Protein AF-Z4WRR5-F1 (afdb_monomer_lite)

Foldseek 3Di:
DDDDDDDDDDDDDPPPPPPPPPPPPPDQWDWDDPDFFKIKIKGAAAAQWKKFFADAPAFWKWKFWPDDDPLRFTATARGAAPDGPGIFTDGDPHGHITMMMIGGHGPNGCRVVPIDGDNDDDLPDDDPPRDPQDDDASDFDWDDWPDWDDDDQKIKIKTWTFRRHNDDGDPRNRTAIWIWMDHPRDIDHIDRDDD

Sequence (195 aa):
MRYLFHLVLGTLGLLALLFSSCNRSSRPMEFLHPNDSTTLVHIYKAQRYLLLPIQEEQPEVLVRLVGDRAEDTFLDIRLAVDSIDYYVPFLLPEGEECKIEIVGLGKEAITWQSLQLSDSFDTSKKDYYHPSYHHTPPYGWMNDPNGMFYKDGTYHLYYQYNPFGSKWGICIGGMRRVVTSFTGRRMSQPLLEIH

Organism: NCBI:txid887901

Secondary structure (DSSP, 8-state):
---------------------------SEEEE-SSSSEEEEEESS--SEEEEEE-TTSPPEEEEEESSSTT---EEE-B-SS---EEEEEE--TTS-EEEEEES--TT-THHHH-EEES--------TTS-SSS---SSSEEEEEEEEEEETTEEEEEEEEETT-SS---TTTS-EEEEEEEETTEEPPPB----

Radius of gyration: 27.15 Å; chains: 1; bounding box: 92×51×85 Å

Structure (mmCIF, N/CA/C/O backbone):
data_AF-Z4WRR5-F1
#
_entry.id   AF-Z4WRR5-F1
#
loop_
_atom_site.group_PDB
_atom_site.id
_atom_site.type_symbol
_atom_site.label_atom_id
_atom_site.label_alt_id
_atom_site.label_comp_id
_atom_site.label_asym_id
_atom_site.label_entity_id
_atom_site.label_seq_id
_atom_site.pdbx_PDB_ins_code
_atom_site.Cartn_x
_atom_site.Cartn_y
_atom_site.Cartn_z
_atom_site.occupancy
_atom_site.B_iso_or_equiv
_atom_site.auth_seq_id
_atom_site.auth_comp_id
_atom_site.auth_asym_id
_atom_site.auth_atom_id
_atom_site.pdbx_PDB_model_num
ATOM 1 N N . MET A 1 1 ? -70.355 -32.772 56.267 1.00 40.31 1 MET A N 1
ATOM 2 C CA . MET A 1 1 ? -70.034 -34.162 55.867 1.00 40.31 1 MET A CA 1
ATOM 3 C C . MET A 1 1 ? -69.305 -34.126 54.527 1.00 40.31 1 MET A C 1
ATOM 5 O O . MET A 1 1 ? -69.871 -33.563 53.603 1.00 40.31 1 MET A O 1
ATOM 9 N N . ARG A 1 2 ? -68.114 -34.756 54.466 1.00 44.28 2 ARG A N 1
ATOM 10 C CA . ARG A 1 2 ? -67.222 -35.044 53.306 1.00 44.28 2 ARG A CA 1
ATOM 11 C C . ARG A 1 2 ? -66.150 -33.996 52.903 1.00 44.28 2 ARG A C 1
ATOM 13 O O . ARG A 1 2 ? -66.400 -33.127 52.084 1.00 44.28 2 ARG A O 1
ATOM 20 N N . TYR A 1 3 ? -64.961 -34.117 53.527 1.00 41.53 3 TYR A N 1
ATOM 21 C CA . TYR A 1 3 ? -63.643 -34.509 52.947 1.00 41.53 3 TYR A CA 1
ATOM 22 C C . TYR A 1 3 ? -63.547 -34.573 51.402 1.00 41.53 3 TYR A C 1
ATOM 24 O O . TYR A 1 3 ? -64.497 -35.040 50.788 1.00 41.53 3 TYR A O 1
ATOM 32 N N . LEU A 1 4 ? -62.452 -34.317 50.669 1.00 47.22 4 LEU A N 1
ATOM 33 C CA . LEU A 1 4 ? -61.006 -34.045 50.851 1.00 47.22 4 LEU A CA 1
ATOM 34 C C . LEU A 1 4 ? -60.435 -34.042 49.399 1.00 47.22 4 LEU A C 1
ATOM 36 O O . LEU A 1 4 ? -60.985 -34.781 48.592 1.00 47.22 4 LEU A O 1
ATOM 40 N N . PHE A 1 5 ? -59.390 -33.273 49.053 1.00 47.00 5 PHE A N 1
ATOM 41 C CA . PHE A 1 5 ? -58.208 -33.698 48.252 1.00 47.00 5 PHE A CA 1
ATOM 42 C C . PHE A 1 5 ? -57.368 -32.494 47.779 1.00 47.00 5 PHE A C 1
ATOM 44 O O . PHE A 1 5 ? -57.819 -31.644 47.017 1.00 47.00 5 PHE A O 1
ATOM 51 N N . HIS A 1 6 ? -56.119 -32.455 48.248 1.00 47.19 6 HIS A N 1
ATOM 52 C CA . HIS A 1 6 ? -55.032 -31.604 47.765 1.00 47.19 6 HIS A CA 1
ATOM 53 C C . HIS A 1 6 ? -54.588 -32.005 46.348 1.00 47.19 6 HIS A C 1
ATOM 55 O O . HIS A 1 6 ? -54.477 -33.198 46.073 1.00 47.19 6 HIS A O 1
ATOM 61 N N . LEU A 1 7 ? -54.158 -31.034 45.531 1.00 45.53 7 LEU A N 1
ATOM 62 C CA . LEU A 1 7 ? -53.014 -31.242 44.637 1.00 45.53 7 LEU A CA 1
ATOM 63 C C . LEU A 1 7 ? -52.212 -29.943 44.448 1.00 45.53 7 LEU A C 1
ATOM 65 O O . LEU A 1 7 ? -52.696 -28.948 43.917 1.00 45.53 7 LEU A O 1
ATOM 69 N N . VAL A 1 8 ? -50.974 -29.995 44.930 1.00 46.72 8 VAL A N 1
ATOM 70 C CA . VAL A 1 8 ? -49.851 -29.104 44.623 1.00 46.72 8 VAL A CA 1
ATOM 71 C C . VAL A 1 8 ? -49.232 -29.582 43.308 1.00 46.72 8 VAL A C 1
ATOM 73 O O . VAL A 1 8 ? -49.023 -30.783 43.196 1.00 46.72 8 VAL A O 1
ATOM 76 N N . LEU A 1 9 ? -48.932 -28.682 42.363 1.00 41.31 9 LEU A N 1
ATOM 77 C CA . LEU A 1 9 ? -47.883 -28.740 41.313 1.00 41.31 9 LEU A CA 1
ATOM 78 C C . LEU A 1 9 ? -48.257 -27.687 40.251 1.00 41.31 9 LEU A C 1
ATOM 80 O O . LEU A 1 9 ? -49.398 -27.643 39.823 1.00 41.31 9 LEU A O 1
ATOM 84 N N . GLY A 1 10 ? -47.414 -26.816 39.722 1.00 41.75 10 GLY A N 1
ATOM 85 C CA . GLY A 1 10 ? -45.996 -26.561 39.864 1.00 41.75 10 GLY A CA 1
ATOM 86 C C . GLY A 1 10 ? -45.711 -25.341 38.982 1.00 41.75 10 GLY A C 1
ATOM 87 O O . GLY A 1 10 ? -46.335 -25.141 37.941 1.00 41.75 10 GLY A O 1
ATOM 88 N N . THR A 1 11 ? -44.814 -24.486 39.444 1.00 51.94 11 THR A N 1
ATOM 89 C CA . THR A 1 11 ? -44.299 -23.318 38.732 1.00 51.94 11 THR A CA 1
ATOM 90 C C . THR A 1 11 ? -43.732 -23.707 37.364 1.00 51.94 11 THR A C 1
ATOM 92 O O . THR A 1 11 ? -42.740 -24.429 37.302 1.00 51.94 11 THR A O 1
ATOM 95 N N . LEU A 1 12 ? -44.295 -23.181 36.277 1.00 45.50 12 LEU A N 1
ATOM 96 C CA . LEU A 1 12 ? -43.606 -23.092 34.988 1.00 45.50 12 LEU A CA 1
ATOM 97 C C . LEU A 1 12 ? -43.311 -21.618 34.728 1.00 45.50 12 LEU A C 1
ATOM 99 O O . LEU A 1 12 ? -44.081 -20.892 34.105 1.00 45.50 12 LEU A O 1
ATOM 103 N N . GLY A 1 13 ? -42.186 -21.177 35.294 1.00 45.00 13 GLY A N 1
ATOM 104 C CA . GLY A 1 13 ? -41.541 -19.939 34.895 1.00 45.00 13 GLY A CA 1
ATOM 105 C C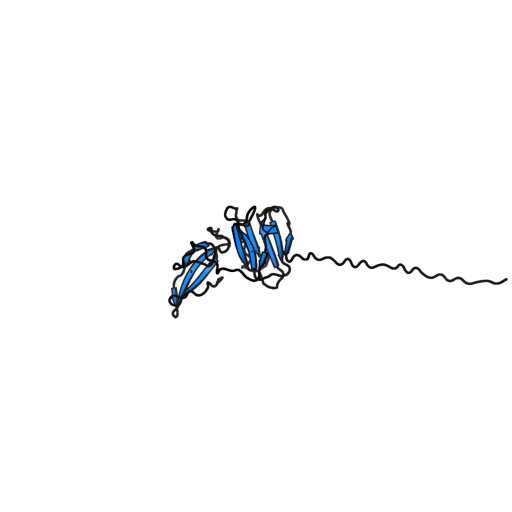 . GLY A 1 13 ? -41.166 -20.056 33.425 1.00 45.00 13 GLY A C 1
ATOM 106 O O . GLY A 1 13 ? -40.344 -20.890 33.050 1.00 45.00 13 GLY A O 1
ATOM 107 N N . LEU A 1 14 ? -41.800 -19.235 32.593 1.00 50.06 14 LEU A N 1
ATOM 108 C CA . LEU A 1 14 ? -41.406 -19.051 31.208 1.00 50.06 14 LEU A CA 1
ATOM 109 C C . LEU A 1 14 ? -40.084 -18.267 31.226 1.00 50.06 14 LEU A C 1
ATOM 111 O O . LEU A 1 14 ? -40.069 -17.038 31.221 1.00 50.06 14 LEU A O 1
ATOM 115 N N . LEU A 1 15 ? -38.966 -18.984 31.349 1.00 51.62 15 LEU A N 1
ATOM 116 C CA . LEU A 1 15 ? -37.634 -18.419 31.183 1.00 51.62 15 LEU A CA 1
ATOM 117 C C . LEU A 1 15 ? -37.487 -18.083 29.695 1.00 51.62 15 LEU A C 1
ATOM 119 O O . LEU A 1 15 ? -37.126 -18.932 28.882 1.00 51.62 15 LEU A O 1
ATOM 123 N N . ALA A 1 16 ? -37.849 -16.855 29.326 1.00 53.41 16 ALA A N 1
ATOM 124 C CA . ALA A 1 16 ? -37.534 -16.304 28.021 1.00 53.41 16 ALA A CA 1
ATOM 125 C C . ALA A 1 16 ? -36.006 -16.256 27.910 1.00 53.41 16 ALA A C 1
ATOM 127 O O . ALA A 1 16 ? -35.353 -15.371 28.464 1.00 53.41 16 ALA A O 1
ATOM 128 N N . LEU A 1 17 ? -35.436 -17.261 27.243 1.00 54.38 17 LEU A N 1
ATOM 129 C CA . LEU A 1 17 ? -34.056 -17.249 26.792 1.00 54.38 17 LEU A CA 1
ATOM 130 C C . LEU A 1 17 ? -33.912 -16.049 25.858 1.00 54.38 17 LEU A C 1
ATOM 132 O O . LEU A 1 17 ? -34.276 -16.100 24.683 1.00 54.38 17 LEU A O 1
ATOM 136 N N . LEU A 1 18 ? -33.411 -14.949 26.414 1.00 51.69 18 LEU A N 1
ATOM 137 C CA . LEU A 1 18 ? -32.804 -13.876 25.654 1.00 51.69 18 LEU A CA 1
ATOM 138 C C . LEU A 1 18 ? -31.611 -14.500 24.934 1.00 51.69 18 LEU A C 1
ATOM 140 O O . LEU A 1 18 ? -30.506 -14.572 25.468 1.00 51.69 18 LEU A O 1
ATOM 144 N N . PHE A 1 19 ? -31.840 -14.988 23.718 1.00 51.81 19 PHE A N 1
ATOM 145 C CA . PHE A 1 19 ? -30.768 -15.091 22.749 1.00 51.81 19 PHE A CA 1
ATOM 146 C C . PHE A 1 19 ? -30.316 -13.654 22.492 1.00 51.81 19 PHE A C 1
ATOM 148 O O . PHE A 1 19 ? -30.866 -12.958 21.640 1.00 51.81 19 PHE A O 1
ATOM 155 N N . SER A 1 20 ? -29.343 -13.188 23.281 1.00 50.88 20 SER A N 1
ATOM 156 C CA . SER A 1 20 ? -28.478 -12.086 22.885 1.00 50.88 20 SER A CA 1
ATOM 157 C C . SER A 1 20 ? -27.806 -12.534 21.601 1.00 50.88 20 SER A C 1
ATOM 159 O O . SER A 1 20 ? -26.776 -13.205 21.612 1.00 50.88 20 SER A O 1
ATOM 161 N N . SER A 1 21 ? -28.450 -12.219 20.482 1.00 39.38 21 SER A N 1
ATOM 162 C CA . SER A 1 21 ? -27.801 -12.215 19.190 1.00 39.38 21 SER A CA 1
ATOM 163 C C . SER A 1 21 ? -26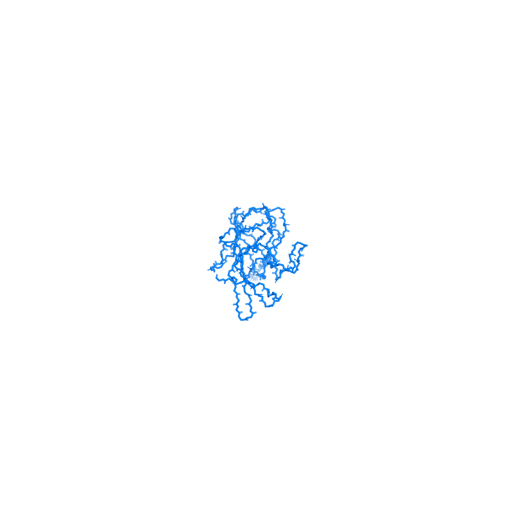.678 -11.199 19.335 1.00 39.38 21 SER A C 1
ATOM 165 O O . SER A 1 21 ? -26.931 -9.994 19.396 1.00 39.38 21 SER A O 1
ATOM 167 N N . CYS A 1 22 ? -25.449 -11.680 19.530 1.00 39.06 22 CYS A N 1
ATOM 168 C CA . CYS A 1 22 ? -24.278 -10.831 19.434 1.00 39.06 22 CYS A CA 1
ATOM 169 C C . CYS A 1 22 ? -24.342 -10.213 18.044 1.00 39.06 22 CYS A C 1
ATOM 171 O O . CYS A 1 22 ? -24.112 -10.891 17.044 1.00 39.06 22 CYS A O 1
ATOM 173 N N . ASN A 1 23 ? -24.711 -8.937 17.992 1.00 47.03 23 ASN A N 1
ATOM 174 C CA . ASN A 1 23 ? -24.608 -8.125 16.802 1.00 47.03 23 ASN A CA 1
ATOM 175 C C . ASN A 1 23 ? -23.106 -7.981 16.538 1.00 47.03 23 ASN A C 1
ATOM 177 O O . ASN A 1 23 ? -22.459 -7.064 17.042 1.00 47.03 23 ASN A O 1
ATOM 181 N N . ARG A 1 24 ? -22.519 -8.993 15.888 1.00 48.88 24 ARG A N 1
ATOM 182 C CA . ARG A 1 24 ? -21.117 -8.991 15.491 1.00 48.88 24 ARG A CA 1
ATOM 183 C C . ARG A 1 24 ? -20.987 -7.794 14.565 1.00 48.88 24 ARG A C 1
ATOM 185 O O . ARG A 1 24 ? -21.663 -7.749 13.541 1.00 48.88 24 ARG A O 1
ATOM 192 N N . SER A 1 25 ? -20.220 -6.803 15.008 1.00 48.41 25 SER A N 1
ATOM 193 C CA . SER A 1 25 ? -19.920 -5.577 14.275 1.00 48.41 25 SER A CA 1
ATOM 194 C C . SER A 1 25 ? -19.780 -5.896 12.787 1.00 48.41 25 SER A C 1
ATOM 196 O O . SER A 1 25 ? -18.923 -6.677 12.387 1.00 48.41 25 SER A O 1
ATOM 198 N N . SER A 1 26 ? -20.668 -5.345 11.961 1.00 60.44 26 SER A N 1
ATOM 199 C CA . SER A 1 26 ? -20.747 -5.606 10.518 1.00 60.44 26 SER A CA 1
ATOM 200 C C . SER A 1 26 ? -19.599 -4.966 9.726 1.00 60.44 26 SER A C 1
ATOM 202 O O . SER A 1 26 ? -19.701 -4.801 8.510 1.00 60.44 26 SER A O 1
ATOM 204 N N . ARG A 1 27 ? -18.536 -4.522 10.406 1.00 71.94 27 ARG A N 1
ATOM 205 C CA . ARG A 1 27 ? -17.387 -3.868 9.786 1.00 71.94 27 ARG A CA 1
ATOM 206 C C . ARG A 1 27 ? -16.388 -4.936 9.333 1.00 71.94 27 ARG A C 1
ATOM 208 O O . ARG A 1 27 ? -16.065 -5.827 10.113 1.00 71.94 27 ARG A O 1
ATOM 215 N N . PRO A 1 28 ? -15.875 -4.853 8.094 1.00 86.31 28 PRO A N 1
ATOM 216 C CA . PRO A 1 28 ? -14.938 -5.845 7.565 1.00 86.31 28 PRO A CA 1
ATOM 217 C C . PRO A 1 28 ? -13.570 -5.809 8.268 1.00 86.31 28 PRO A C 1
ATOM 219 O O . PRO A 1 28 ? -12.789 -6.752 8.145 1.00 86.31 28 PRO A O 1
ATOM 222 N N . MET A 1 29 ? -13.299 -4.734 9.012 1.00 93.00 29 MET A N 1
ATOM 223 C CA . MET A 1 29 ? -12.105 -4.555 9.822 1.00 93.00 29 MET A CA 1
ATOM 224 C C . MET A 1 29 ? -12.427 -3.877 11.158 1.00 93.00 29 MET A C 1
ATOM 226 O O . MET A 1 29 ? -13.399 -3.121 11.266 1.00 93.00 29 MET A O 1
ATOM 230 N N . GLU A 1 30 ? -11.578 -4.118 12.151 1.00 93.94 30 GLU A N 1
ATOM 231 C CA . GLU A 1 30 ? -11.622 -3.501 13.475 1.00 93.94 30 GLU A CA 1
ATOM 232 C C . GLU A 1 30 ? -10.250 -2.969 13.886 1.00 93.94 30 GLU A C 1
ATOM 234 O O . GLU A 1 30 ? -9.217 -3.526 13.522 1.00 93.94 30 GLU A O 1
ATOM 239 N N . PHE A 1 31 ? -10.249 -1.896 14.674 1.00 93.56 31 PHE A N 1
ATOM 240 C CA . PHE A 1 31 ? -9.041 -1.257 15.181 1.00 93.56 31 PHE A CA 1
ATOM 241 C C . PHE A 1 31 ? -8.932 -1.506 16.680 1.00 93.56 31 PHE A C 1
ATOM 243 O O . PHE A 1 31 ? -9.838 -1.173 17.446 1.00 93.56 31 PHE A O 1
ATOM 250 N N . LEU A 1 32 ? -7.820 -2.095 17.098 1.00 92.25 32 LEU A N 1
ATOM 251 C CA . LEU A 1 32 ? -7.468 -2.269 18.498 1.00 92.25 32 LEU A CA 1
ATOM 252 C C . LEU A 1 32 ? -6.280 -1.357 18.785 1.00 92.25 32 LEU A C 1
ATOM 254 O O . LEU A 1 32 ? -5.287 -1.408 18.067 1.00 92.25 32 LEU A O 1
ATOM 258 N N . HIS A 1 33 ? -6.352 -0.562 19.848 1.00 90.12 33 HIS A N 1
ATOM 259 C CA . HIS A 1 33 ? -5.269 0.336 20.261 1.00 90.12 33 HIS A CA 1
ATOM 260 C C . HIS A 1 33 ? -4.685 -0.134 21.601 1.00 90.12 33 HIS A C 1
ATOM 262 O O . HIS A 1 33 ? -5.100 0.372 22.647 1.00 90.12 33 HIS A O 1
ATOM 268 N N . PRO A 1 34 ? -3.765 -1.124 21.618 1.00 87.75 34 PRO A N 1
ATOM 269 C CA . PRO A 1 34 ? -3.162 -1.611 22.859 1.00 87.75 34 PRO A CA 1
ATOM 270 C C . PRO A 1 34 ? -2.478 -0.517 23.685 1.00 87.75 34 PRO A C 1
ATOM 272 O O . PRO A 1 34 ? -2.409 -0.619 24.907 1.00 87.75 34 PRO A O 1
ATOM 275 N N . ASN A 1 35 ? -1.950 0.512 23.020 1.00 88.81 35 ASN A N 1
ATOM 276 C CA . ASN A 1 35 ? -1.307 1.664 23.641 1.00 88.81 35 ASN A CA 1
ATOM 277 C C . ASN A 1 35 ? -1.471 2.911 22.747 1.00 88.81 35 ASN A C 1
ATOM 279 O O . ASN A 1 35 ? -2.237 2.900 21.783 1.00 88.81 35 ASN A O 1
ATOM 283 N N . ASP A 1 36 ? -0.791 4.007 23.089 1.00 83.69 36 ASP A N 1
ATOM 284 C CA . ASP A 1 36 ? -0.944 5.290 22.391 1.00 83.69 36 ASP A CA 1
ATOM 285 C C . ASP A 1 36 ? -0.205 5.387 21.055 1.00 83.69 36 ASP A C 1
ATOM 287 O O . ASP A 1 36 ? -0.544 6.242 20.241 1.00 83.69 36 ASP A O 1
ATOM 291 N N . SER A 1 37 ? 0.772 4.513 20.812 1.00 84.62 37 SER A N 1
ATOM 292 C CA . SER A 1 37 ? 1.585 4.519 19.596 1.00 84.62 37 SER A CA 1
ATOM 293 C C . SER A 1 37 ? 1.319 3.329 18.679 1.00 84.62 37 SER A C 1
ATOM 295 O O . SER A 1 37 ? 1.755 3.354 17.537 1.00 84.62 37 SER A O 1
ATOM 297 N N . THR A 1 38 ? 0.633 2.286 19.147 1.00 93.44 38 THR A N 1
ATOM 298 C CA . THR A 1 38 ? 0.443 1.022 18.427 1.00 93.44 38 THR A CA 1
ATOM 299 C C . THR A 1 38 ? -1.031 0.759 18.186 1.00 93.44 38 THR A C 1
ATOM 301 O O . THR A 1 38 ? -1.842 0.789 19.115 1.00 93.44 38 THR A O 1
ATOM 304 N N . THR A 1 39 ? -1.357 0.430 16.942 1.00 95.56 39 THR A N 1
ATOM 305 C CA . THR A 1 39 ? -2.694 0.025 16.519 1.00 95.56 39 THR A CA 1
ATOM 306 C C . THR A 1 39 ? -2.612 -1.294 15.767 1.00 95.56 39 THR A C 1
ATOM 308 O O . THR A 1 39 ? -1.822 -1.443 14.837 1.00 95.56 39 THR A O 1
ATOM 311 N N . LEU A 1 40 ? -3.451 -2.249 16.157 1.00 95.69 40 LEU A N 1
ATOM 312 C CA . LEU A 1 40 ? -3.674 -3.484 15.422 1.00 95.69 40 LEU A CA 1
ATOM 313 C C . LEU A 1 40 ? -4.944 -3.334 14.589 1.00 95.69 40 LEU A C 1
ATOM 315 O O . LEU A 1 40 ? -6.030 -3.128 15.133 1.00 95.69 40 LEU A O 1
ATOM 319 N N . VAL A 1 41 ? -4.805 -3.461 13.276 1.00 95.88 41 VAL A N 1
ATOM 320 C CA . VAL A 1 41 ? -5.928 -3.553 12.345 1.00 95.88 41 VAL A CA 1
ATOM 321 C C . VAL A 1 41 ? -6.245 -5.026 12.157 1.00 95.88 41 VAL A C 1
ATOM 323 O O . VAL A 1 41 ? -5.445 -5.776 11.601 1.00 95.88 41 VAL A O 1
ATOM 326 N N . HIS A 1 42 ? -7.401 -5.452 12.643 1.00 95.75 42 HIS A N 1
ATOM 327 C CA . HIS A 1 42 ? -7.895 -6.802 12.448 1.00 95.75 42 HIS A CA 1
ATOM 328 C C . HIS A 1 42 ? -8.811 -6.847 11.230 1.00 95.75 42 HIS A C 1
ATOM 330 O O . HIS A 1 42 ? -9.778 -6.094 11.172 1.00 95.75 42 HIS A O 1
ATOM 336 N N . ILE A 1 43 ? -8.520 -7.717 10.267 1.00 95.00 43 ILE A N 1
ATOM 337 C CA . ILE A 1 43 ? -9.294 -7.875 9.036 1.00 95.00 43 ILE A CA 1
ATOM 338 C C . ILE A 1 43 ? -9.868 -9.289 9.028 1.00 95.00 43 ILE A C 1
ATOM 340 O O . ILE A 1 43 ? -9.131 -10.262 8.908 1.00 95.00 43 ILE A O 1
ATOM 344 N N . TYR A 1 44 ? -11.191 -9.395 9.147 1.00 92.06 44 TYR A N 1
ATOM 345 C CA . TYR A 1 44 ? -11.884 -10.682 9.295 1.00 92.06 44 TYR A CA 1
ATOM 346 C C . TYR A 1 44 ? -11.958 -11.490 8.000 1.00 92.06 44 TYR A C 1
ATOM 348 O O . TYR A 1 44 ? -12.065 -12.713 8.024 1.00 92.06 44 TYR A O 1
ATOM 356 N N . LYS A 1 45 ? -11.968 -10.791 6.865 1.00 90.94 45 LYS A N 1
ATOM 357 C CA . LYS A 1 45 ? -11.972 -11.387 5.534 1.00 90.94 45 LYS A CA 1
ATOM 358 C C . LYS A 1 45 ? -11.192 -10.478 4.600 1.00 90.94 45 LYS A C 1
ATOM 360 O O . LYS A 1 45 ? -11.732 -9.481 4.114 1.00 90.94 45 LYS A O 1
ATOM 365 N N . ALA A 1 46 ? -9.921 -10.799 4.398 1.00 88.56 46 ALA A N 1
ATOM 366 C CA . ALA A 1 46 ? -9.053 -10.019 3.539 1.00 88.56 46 ALA A CA 1
ATOM 367 C C . ALA A 1 46 ? -9.529 -10.072 2.081 1.00 88.56 46 ALA A C 1
ATOM 369 O O . ALA A 1 46 ? -9.786 -11.142 1.526 1.00 88.56 46 ALA A O 1
ATOM 370 N N . GLN A 1 47 ? -9.635 -8.892 1.474 1.00 94.00 47 GLN A N 1
ATOM 371 C CA . GLN A 1 47 ? -9.585 -8.738 0.021 1.00 94.00 47 GLN A CA 1
ATOM 372 C C . GLN A 1 47 ? -8.126 -8.763 -0.433 1.00 94.00 47 GLN A C 1
ATOM 374 O O . GLN A 1 47 ? -7.222 -8.909 0.390 1.00 94.00 47 GLN A O 1
ATOM 379 N N . ARG A 1 48 ? -7.874 -8.594 -1.729 1.00 93.75 48 ARG A N 1
ATOM 380 C CA . ARG A 1 48 ? -6.501 -8.607 -2.249 1.00 93.75 48 ARG A CA 1
ATOM 381 C C . ARG A 1 48 ? -5.610 -7.502 -1.667 1.00 93.75 48 ARG A C 1
ATOM 383 O O . ARG A 1 48 ? -4.425 -7.731 -1.424 1.00 93.75 48 ARG A O 1
ATOM 390 N N . TYR A 1 49 ? -6.163 -6.311 -1.447 1.00 95.06 49 TYR A N 1
ATOM 391 C CA . TYR A 1 49 ? -5.420 -5.137 -0.999 1.00 95.06 49 TYR A CA 1
ATOM 392 C C . TYR A 1 49 ? -6.088 -4.431 0.179 1.00 95.06 49 TYR A C 1
ATOM 394 O O . TYR A 1 49 ? -7.310 -4.281 0.226 1.00 95.06 49 TYR A O 1
ATOM 402 N N . LEU A 1 50 ? -5.258 -3.899 1.075 1.00 96.25 50 LEU A N 1
ATOM 403 C CA . LEU A 1 50 ? -5.594 -2.759 1.916 1.00 96.25 50 LEU A CA 1
ATOM 404 C C . LEU A 1 50 ? -5.040 -1.498 1.249 1.00 96.25 50 LEU A C 1
ATOM 406 O O . LEU A 1 50 ? -3.832 -1.363 1.073 1.00 96.25 50 LEU A O 1
ATOM 410 N N . LEU A 1 51 ? -5.910 -0.574 0.865 1.00 96.88 51 LEU A N 1
ATOM 411 C CA . LEU A 1 51 ? -5.505 0.720 0.338 1.00 96.88 51 LEU A CA 1
ATOM 412 C C . LEU A 1 51 ? -5.135 1.637 1.502 1.00 96.88 51 LEU A C 1
ATOM 414 O O . LEU A 1 51 ? -5.982 2.000 2.324 1.00 96.88 51 LEU A O 1
ATOM 418 N N . LEU A 1 52 ? -3.856 1.995 1.557 1.00 97.19 52 LEU A N 1
ATOM 419 C CA . LEU A 1 52 ? -3.283 2.867 2.570 1.00 97.19 52 LEU A CA 1
ATOM 420 C C . LEU A 1 52 ? -3.367 4.324 2.098 1.00 97.19 52 LEU A C 1
ATOM 422 O O . LEU A 1 52 ? -2.853 4.620 1.016 1.00 97.19 52 LEU A O 1
ATOM 426 N N . PRO A 1 53 ? -3.998 5.230 2.866 1.00 97.75 53 PRO A N 1
ATOM 427 C CA . PRO A 1 53 ? -3.985 6.654 2.561 1.00 97.75 53 PRO A CA 1
ATOM 428 C C . PRO A 1 53 ? -2.618 7.247 2.919 1.00 97.75 53 PRO A C 1
ATOM 430 O O . PRO A 1 53 ? -2.134 7.071 4.039 1.00 97.75 53 PRO A O 1
ATOM 433 N N . ILE A 1 54 ? -2.007 7.950 1.970 1.00 96.69 54 ILE A N 1
ATOM 434 C CA . ILE A 1 54 ? -0.668 8.529 2.095 1.00 96.69 54 ILE A CA 1
ATOM 435 C C . ILE A 1 54 ? -0.751 10.046 2.232 1.00 96.69 54 ILE A C 1
ATOM 437 O O . ILE A 1 54 ? -1.574 10.688 1.576 1.00 96.69 54 ILE A O 1
ATOM 441 N N . GLN A 1 55 ? 0.131 10.602 3.064 1.00 96.81 55 GLN A N 1
ATOM 442 C CA . GLN A 1 55 ? 0.388 12.036 3.163 1.00 96.81 55 GLN A CA 1
ATOM 443 C C . GLN A 1 55 ? 1.901 12.286 3.206 1.00 96.81 55 GLN A C 1
ATOM 445 O O . GLN A 1 55 ? 2.567 12.005 4.200 1.00 96.81 55 GLN A O 1
ATOM 450 N N . GLU A 1 56 ? 2.462 12.812 2.121 1.00 92.94 56 GLU A N 1
ATOM 451 C CA . GLU A 1 56 ? 3.913 12.820 1.870 1.00 92.94 56 GLU A CA 1
ATOM 452 C C . GLU A 1 56 ? 4.737 13.669 2.833 1.00 92.94 56 GLU A C 1
ATOM 454 O O . GLU A 1 56 ? 5.939 13.445 3.005 1.00 92.94 56 GLU A O 1
ATOM 459 N N . GLU A 1 57 ? 4.115 14.676 3.430 1.00 93.81 57 GLU A N 1
ATOM 460 C CA . GLU A 1 57 ? 4.779 15.589 4.361 1.00 93.81 57 GLU A CA 1
ATOM 461 C C . GLU A 1 57 ? 4.713 15.114 5.817 1.00 93.81 57 GLU A C 1
ATOM 463 O O . GLU A 1 57 ? 5.251 15.779 6.702 1.00 93.81 57 GLU A O 1
ATOM 468 N N . GLN A 1 58 ? 4.098 13.955 6.079 1.00 93.88 58 GLN A N 1
ATOM 469 C CA . GLN A 1 58 ? 4.049 13.371 7.417 1.00 93.88 58 GLN A CA 1
ATOM 470 C C . GLN A 1 58 ? 5.255 12.462 7.701 1.00 93.88 58 GLN A C 1
ATOM 472 O O . GLN A 1 58 ? 5.870 11.920 6.773 1.00 93.88 58 GLN A O 1
ATOM 477 N N . PRO A 1 59 ? 5.606 12.273 8.987 1.00 92.12 59 PRO A N 1
ATOM 478 C CA . PRO A 1 59 ? 6.604 11.293 9.394 1.00 92.12 59 PRO A CA 1
ATOM 479 C C . PRO A 1 59 ? 6.248 9.867 8.953 1.00 92.12 59 PRO A C 1
ATOM 481 O O . PRO A 1 59 ? 5.079 9.511 8.800 1.00 92.12 59 PRO A O 1
ATOM 484 N N . GLU A 1 60 ? 7.273 9.035 8.785 1.00 92.38 60 GLU A N 1
ATOM 485 C CA . GLU A 1 60 ? 7.094 7.604 8.542 1.00 92.38 60 GLU A CA 1
ATOM 486 C C . GLU A 1 60 ? 6.601 6.903 9.815 1.00 92.38 60 GLU A C 1
ATOM 488 O O . GLU A 1 60 ? 7.044 7.192 10.929 1.00 92.38 60 GLU A O 1
ATOM 493 N N . VAL A 1 61 ? 5.683 5.961 9.627 1.00 93.69 61 VAL A N 1
ATOM 494 C CA . VAL A 1 61 ? 5.217 5.020 10.642 1.00 93.69 61 VAL A CA 1
ATOM 495 C C . VAL A 1 61 ? 5.553 3.605 10.195 1.00 93.69 61 VAL A C 1
ATOM 497 O O . VAL A 1 61 ? 5.709 3.340 9.001 1.00 93.69 61 VAL A O 1
ATOM 500 N N . LEU A 1 62 ? 5.654 2.687 11.149 1.00 93.06 62 LEU A N 1
ATOM 501 C CA . LEU A 1 62 ? 5.982 1.297 10.861 1.00 93.06 62 LEU A CA 1
ATOM 502 C C . LEU A 1 62 ? 4.702 0.510 10.617 1.00 93.06 62 LEU A C 1
ATOM 504 O O . LEU A 1 62 ? 3.810 0.516 11.463 1.00 93.06 62 LEU A O 1
ATOM 508 N N . VAL A 1 63 ? 4.629 -0.195 9.493 1.00 93.00 63 VAL A N 1
ATOM 509 C CA . VAL A 1 63 ? 3.490 -1.039 9.116 1.00 93.00 63 VAL A CA 1
ATOM 510 C C . VAL A 1 63 ? 3.982 -2.445 8.801 1.00 93.00 63 VAL A C 1
ATOM 512 O O . VAL A 1 63 ? 4.915 -2.602 8.018 1.00 93.00 63 VAL A O 1
ATOM 515 N N . ARG A 1 64 ? 3.354 -3.480 9.366 1.00 92.06 64 ARG A N 1
ATOM 516 C CA . ARG A 1 64 ? 3.627 -4.879 8.991 1.00 92.06 64 ARG A CA 1
ATOM 517 C C . ARG A 1 64 ? 2.386 -5.752 9.040 1.00 92.06 64 ARG A C 1
ATOM 519 O O . ARG A 1 64 ? 1.476 -5.494 9.827 1.00 92.06 64 ARG A O 1
ATOM 526 N N . LEU A 1 65 ? 2.390 -6.828 8.259 1.00 92.81 65 LEU A N 1
ATOM 527 C CA . LEU A 1 65 ? 1.496 -7.954 8.510 1.00 92.81 65 LEU A CA 1
ATOM 528 C C . LEU A 1 65 ? 1.956 -8.653 9.800 1.00 92.81 65 LEU A C 1
ATOM 530 O O . LEU A 1 65 ? 3.150 -8.768 10.058 1.00 92.81 65 LEU A O 1
ATOM 534 N N . VAL A 1 66 ? 1.020 -9.072 10.643 1.00 91.00 66 VAL A N 1
ATOM 535 C CA . V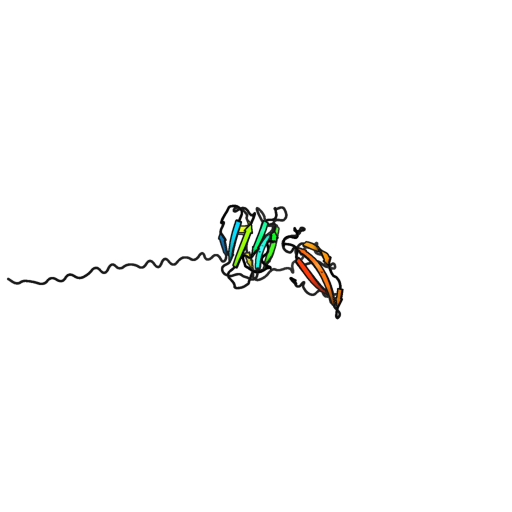AL A 1 66 ? 1.326 -9.850 11.845 1.00 91.00 66 VAL A CA 1
ATOM 536 C C . VAL A 1 66 ? 1.272 -11.323 11.468 1.00 91.00 66 VAL A C 1
ATOM 538 O O . VAL A 1 66 ? 0.190 -11.868 11.246 1.00 91.00 66 VAL A O 1
ATOM 541 N N . GLY A 1 67 ? 2.437 -11.954 11.419 1.00 84.19 67 GLY A N 1
ATOM 542 C CA . GLY A 1 67 ? 2.605 -13.365 11.103 1.00 84.19 67 GLY A CA 1
ATOM 543 C C . GLY A 1 67 ? 4.027 -13.831 11.404 1.00 84.19 67 GLY A C 1
ATOM 544 O O . GLY A 1 67 ? 4.862 -13.056 11.872 1.00 84.19 67 GLY A O 1
ATOM 545 N N . ASP A 1 68 ? 4.283 -15.112 11.149 1.00 73.12 68 ASP A N 1
ATOM 546 C CA . ASP A 1 68 ? 5.586 -15.748 11.383 1.00 73.12 68 ASP A CA 1
ATOM 547 C C . ASP A 1 68 ? 6.448 -15.810 10.108 1.00 73.12 68 ASP A C 1
ATOM 549 O O . ASP A 1 68 ? 7.500 -16.458 10.089 1.00 73.12 68 ASP A O 1
ATOM 553 N N . ARG A 1 69 ? 5.996 -15.196 9.007 1.00 74.38 69 ARG A N 1
ATOM 554 C CA . ARG A 1 69 ? 6.671 -15.299 7.710 1.00 74.38 69 ARG A CA 1
ATOM 555 C C . ARG A 1 69 ? 7.831 -14.308 7.655 1.00 74.38 69 ARG A C 1
ATOM 557 O O . ARG A 1 69 ? 7.752 -13.207 8.190 1.00 74.38 69 ARG A O 1
ATOM 564 N N . ALA A 1 70 ? 8.924 -14.680 6.993 1.00 66.00 70 ALA A N 1
ATOM 565 C CA . ALA A 1 70 ? 10.108 -13.821 6.907 1.00 66.00 70 ALA A CA 1
ATOM 566 C C . ALA A 1 70 ? 9.829 -12.512 6.140 1.00 66.00 70 ALA A C 1
ATOM 568 O O . ALA A 1 70 ? 10.475 -11.495 6.383 1.00 66.00 70 ALA A O 1
ATOM 569 N N . GLU A 1 71 ? 8.850 -12.538 5.234 1.00 70.56 71 GLU A N 1
ATOM 570 C CA . GLU A 1 71 ? 8.355 -11.385 4.486 1.00 70.56 71 GLU A CA 1
ATOM 571 C C . GLU A 1 71 ? 7.519 -10.393 5.320 1.00 70.56 71 GLU A C 1
ATOM 573 O O . GLU A 1 71 ? 7.319 -9.259 4.877 1.00 70.56 71 GLU A O 1
ATOM 578 N N . ASP A 1 72 ? 7.095 -10.768 6.533 1.00 77.19 72 ASP A N 1
ATOM 579 C CA . ASP A 1 72 ? 6.274 -9.957 7.447 1.00 77.19 72 ASP A CA 1
ATOM 580 C C . ASP A 1 72 ? 7.136 -8.957 8.252 1.00 77.19 72 ASP A C 1
ATOM 582 O O . ASP A 1 72 ? 7.070 -8.842 9.480 1.00 77.19 72 ASP A O 1
ATOM 586 N N . THR A 1 73 ? 7.995 -8.225 7.538 1.00 84.19 73 THR A N 1
ATOM 587 C CA . THR A 1 73 ? 8.860 -7.179 8.097 1.00 84.19 73 THR A CA 1
ATOM 588 C C . THR A 1 73 ? 8.139 -5.833 8.203 1.00 84.19 73 THR A C 1
ATOM 590 O O . THR A 1 73 ? 7.134 -5.584 7.533 1.00 84.19 73 THR A O 1
ATOM 593 N N . PHE A 1 74 ? 8.673 -4.939 9.036 1.00 88.44 74 PHE A N 1
ATOM 594 C CA . PHE A 1 74 ? 8.209 -3.559 9.108 1.00 88.44 74 PHE A CA 1
ATOM 595 C C . PHE A 1 74 ? 8.567 -2.778 7.845 1.00 88.44 74 PHE A C 1
ATOM 597 O O . PHE A 1 74 ? 9.687 -2.836 7.338 1.00 88.44 74 PHE A O 1
ATOM 604 N N . LEU A 1 75 ? 7.586 -2.021 7.368 1.00 88.94 75 LEU A N 1
ATOM 605 C CA . LEU A 1 75 ? 7.681 -1.100 6.250 1.00 88.94 75 LEU A CA 1
ATOM 606 C C . LEU A 1 75 ? 7.502 0.322 6.776 1.00 88.94 75 LEU A C 1
ATOM 608 O O . LEU A 1 75 ? 6.552 0.587 7.513 1.00 88.94 75 LEU A O 1
ATOM 612 N N . ASP A 1 76 ? 8.383 1.224 6.361 1.00 90.75 76 ASP A N 1
ATOM 613 C CA . ASP A 1 76 ? 8.265 2.655 6.632 1.00 90.75 76 ASP A CA 1
ATOM 614 C C . ASP A 1 76 ? 7.261 3.281 5.651 1.00 90.75 76 ASP A C 1
ATOM 616 O O . ASP A 1 76 ? 7.471 3.264 4.433 1.00 90.75 76 ASP A O 1
ATOM 620 N N . ILE A 1 77 ? 6.141 3.799 6.163 1.00 92.56 77 ILE A N 1
ATOM 621 C CA . ILE A 1 77 ? 5.042 4.344 5.350 1.00 92.56 77 ILE A CA 1
ATOM 622 C C . ILE A 1 77 ? 4.571 5.679 5.931 1.00 92.56 77 ILE A C 1
ATOM 624 O O . ILE A 1 77 ? 4.375 5.804 7.134 1.00 92.56 77 ILE A O 1
ATOM 628 N N . ARG A 1 78 ? 4.335 6.685 5.082 1.00 94.62 78 ARG A N 1
ATOM 629 C CA . ARG A 1 78 ? 3.820 8.007 5.491 1.00 94.62 78 ARG A CA 1
ATOM 630 C C . ARG A 1 78 ? 2.292 8.027 5.475 1.00 94.62 78 ARG A C 1
ATOM 632 O O . ARG A 1 78 ? 1.677 8.546 4.544 1.00 94.62 78 ARG A O 1
ATOM 639 N N . LEU A 1 79 ? 1.675 7.380 6.463 1.00 96.81 79 LEU A N 1
ATOM 640 C CA . LEU A 1 79 ? 0.213 7.310 6.559 1.00 96.81 79 LEU A CA 1
ATOM 641 C C . LEU A 1 79 ? -0.408 8.691 6.818 1.00 96.81 79 LEU A C 1
ATOM 643 O O . LEU A 1 79 ? 0.150 9.522 7.531 1.00 96.81 79 LEU A O 1
ATOM 647 N N . ALA A 1 80 ? -1.593 8.911 6.251 1.00 97.88 80 ALA A N 1
ATOM 648 C CA . ALA A 1 80 ? -2.332 10.163 6.354 1.00 97.88 80 ALA A CA 1
ATOM 649 C C . ALA A 1 80 ? -2.719 10.522 7.798 1.00 97.88 80 ALA A C 1
ATOM 651 O O . ALA A 1 80 ? -3.372 9.736 8.498 1.00 97.88 80 ALA A O 1
ATOM 652 N N . VAL A 1 81 ? -2.382 11.742 8.222 1.00 97.31 81 VAL A N 1
ATOM 653 C CA . VAL A 1 81 ? -2.696 12.250 9.566 1.00 97.31 81 VAL A CA 1
ATOM 654 C C . VAL A 1 81 ? -3.905 13.175 9.518 1.00 97.31 81 VAL A C 1
ATOM 656 O O . VAL A 1 81 ? -4.889 12.911 10.206 1.00 97.31 81 VAL A O 1
ATOM 659 N N . ASP A 1 82 ? -3.869 14.210 8.678 1.00 97.00 82 ASP A N 1
ATOM 660 C CA . ASP A 1 82 ? -4.920 15.237 8.594 1.00 97.00 82 ASP A CA 1
ATOM 661 C C . ASP A 1 82 ? -5.460 15.462 7.170 1.00 97.00 82 ASP A C 1
ATOM 663 O O . ASP A 1 82 ? -6.525 16.054 6.991 1.00 97.00 82 ASP A O 1
ATOM 667 N N . SER A 1 83 ? -4.770 14.945 6.154 1.00 97.75 83 SER A N 1
ATOM 668 C CA . SER A 1 83 ? -5.167 15.015 4.749 1.00 97.75 83 SER A CA 1
ATOM 669 C C . SER A 1 83 ? -4.660 13.793 3.984 1.00 97.75 83 SER A C 1
ATOM 671 O O . SER A 1 83 ? -3.806 13.059 4.472 1.00 97.75 83 SER A O 1
ATOM 673 N N . ILE A 1 84 ? -5.229 13.537 2.805 1.00 97.94 84 ILE A N 1
ATOM 674 C CA . ILE A 1 84 ? -4.889 12.383 1.966 1.00 97.94 84 ILE A CA 1
ATOM 675 C C . ILE A 1 84 ? -4.448 12.909 0.606 1.00 97.94 84 ILE A C 1
ATOM 677 O O . ILE A 1 84 ? -5.250 13.524 -0.099 1.00 97.94 84 ILE A O 1
ATOM 681 N N . ASP A 1 85 ? -3.205 12.626 0.230 1.00 95.94 85 ASP A N 1
ATOM 682 C CA . ASP A 1 85 ? -2.676 12.980 -1.086 1.00 95.94 85 ASP A CA 1
ATOM 683 C C . ASP A 1 85 ? -3.116 11.944 -2.129 1.00 95.94 85 ASP A C 1
ATOM 685 O O . ASP A 1 85 ? -3.596 12.284 -3.213 1.00 95.94 85 ASP A O 1
ATOM 689 N N . TYR A 1 86 ? -2.961 10.659 -1.798 1.00 94.81 86 TYR A N 1
ATOM 690 C CA . TYR A 1 86 ? -3.315 9.527 -2.655 1.00 94.81 86 TYR A CA 1
ATOM 691 C C . TYR A 1 86 ? -3.365 8.212 -1.858 1.00 94.81 86 TYR A C 1
ATOM 693 O O . TYR A 1 86 ? -3.115 8.182 -0.654 1.00 94.81 86 TYR A O 1
ATOM 701 N N . TYR A 1 87 ? -3.698 7.115 -2.541 1.00 95.50 87 TYR A N 1
ATOM 702 C CA . TYR A 1 87 ? -3.731 5.767 -1.974 1.00 95.50 87 TYR A CA 1
ATOM 703 C C . TYR A 1 87 ? -2.671 4.866 -2.603 1.00 95.50 87 TYR A C 1
ATOM 705 O O . TYR A 1 87 ? -2.432 4.940 -3.810 1.00 95.50 87 TYR A O 1
ATOM 713 N N . VAL A 1 88 ? -2.098 3.966 -1.802 1.00 93.88 88 VAL A N 1
ATOM 714 C CA . VAL A 1 88 ? -1.198 2.898 -2.268 1.00 93.88 88 VAL A CA 1
ATOM 715 C C . VAL A 1 88 ? -1.709 1.525 -1.829 1.00 93.88 88 VAL A C 1
ATOM 717 O O . VAL A 1 88 ? -2.293 1.410 -0.749 1.00 93.88 88 VAL A O 1
ATOM 720 N N . PRO A 1 89 ? -1.511 0.467 -2.631 1.00 95.00 89 PRO A N 1
ATOM 721 C CA . PRO A 1 89 ? -1.975 -0.864 -2.280 1.00 95.00 89 PRO A CA 1
ATOM 722 C C . PRO A 1 89 ? -0.973 -1.573 -1.362 1.00 95.00 89 PRO A C 1
ATOM 724 O O . PRO A 1 89 ? 0.215 -1.684 -1.671 1.00 95.00 89 PRO A O 1
ATOM 727 N N . PHE A 1 90 ? -1.472 -2.128 -0.265 1.00 92.56 90 PHE A N 1
ATOM 728 C CA . PHE A 1 90 ? -0.763 -3.075 0.588 1.00 92.56 90 PHE A CA 1
ATOM 729 C C . PHE A 1 90 ? -1.363 -4.467 0.384 1.00 92.56 90 PHE A C 1
ATOM 731 O O . PHE A 1 90 ? -2.567 -4.654 0.551 1.00 92.56 90 PHE A O 1
ATOM 738 N N . LEU A 1 91 ? -0.545 -5.434 -0.031 1.00 91.50 91 LEU A N 1
ATOM 739 C CA . LEU A 1 91 ? -1.008 -6.784 -0.354 1.00 91.50 91 LEU A CA 1
ATOM 740 C C . LEU A 1 91 ? -1.396 -7.543 0.921 1.00 91.50 91 LEU A C 1
ATOM 742 O O . LEU A 1 91 ? -0.634 -7.556 1.886 1.00 91.50 91 LEU A O 1
ATOM 746 N N . LEU A 1 92 ? -2.555 -8.196 0.898 1.00 92.06 92 LEU A N 1
ATOM 747 C CA . LEU A 1 92 ? -3.047 -9.027 1.995 1.00 92.06 92 LEU A CA 1
ATOM 748 C C . LEU A 1 92 ? -3.084 -10.511 1.596 1.00 92.06 92 LEU A C 1
ATOM 750 O O . LEU A 1 92 ? -3.167 -10.821 0.403 1.00 92.06 92 LEU A O 1
ATOM 754 N N . PRO A 1 93 ? -3.066 -11.439 2.572 1.00 90.38 93 PRO A N 1
ATOM 755 C CA . PRO A 1 93 ? -3.384 -12.844 2.330 1.00 90.38 93 PRO A CA 1
ATOM 756 C C . PRO A 1 93 ? -4.882 -12.993 2.007 1.00 90.38 93 PRO A C 1
ATOM 758 O O . PRO A 1 93 ? -5.723 -13.098 2.895 1.00 90.38 93 PRO A O 1
ATOM 761 N N . GLU A 1 94 ? -5.221 -12.932 0.718 1.00 86.06 94 GLU A N 1
ATOM 762 C CA . GLU A 1 94 ? -6.602 -12.922 0.223 1.00 86.06 94 GLU A CA 1
ATOM 763 C C . GLU A 1 94 ? -7.430 -14.105 0.750 1.00 86.06 94 GLU A C 1
ATOM 765 O O . GLU A 1 94 ? -7.005 -15.259 0.713 1.00 86.06 94 GLU A O 1
ATOM 770 N N . GLY A 1 95 ? -8.649 -13.815 1.211 1.00 83.44 95 GLY A N 1
ATOM 771 C CA . GLY A 1 95 ? -9.592 -14.819 1.700 1.00 83.44 95 GLY A CA 1
ATOM 772 C C . GLY A 1 95 ? -9.356 -15.284 3.139 1.00 83.44 95 GLY A C 1
ATOM 773 O O . GLY A 1 95 ? -10.235 -15.951 3.689 1.00 83.44 95 GLY A O 1
ATOM 774 N N . GLU A 1 96 ? -8.242 -14.900 3.764 1.00 86.50 96 GLU A N 1
ATOM 775 C CA . GLU A 1 96 ? -7.906 -15.250 5.144 1.00 86.50 96 GLU A CA 1
ATOM 776 C C . GLU A 1 96 ? -8.223 -14.110 6.129 1.00 86.50 96 GLU A C 1
ATOM 778 O O . GLU A 1 96 ? -8.408 -12.946 5.757 1.00 86.50 96 GLU A O 1
ATOM 783 N N . GLU A 1 97 ? -8.326 -14.463 7.410 1.00 92.94 97 GLU A N 1
ATOM 784 C CA . GLU A 1 97 ? -8.309 -13.496 8.507 1.00 92.94 97 GLU A CA 1
ATOM 785 C C . GLU A 1 97 ? -6.855 -13.093 8.761 1.00 92.94 97 GLU A C 1
ATOM 787 O O . GLU A 1 97 ? -5.978 -13.949 8.880 1.00 92.94 97 GLU A O 1
ATOM 792 N N . CYS A 1 98 ? -6.580 -11.794 8.853 1.00 93.62 98 CYS A N 1
ATOM 793 C CA . CYS A 1 98 ? -5.225 -11.309 9.082 1.00 93.62 98 CYS A CA 1
ATOM 794 C C . CYS A 1 98 ? -5.195 -10.082 9.987 1.00 93.62 98 CYS A C 1
ATOM 796 O O . CYS A 1 98 ? -6.189 -9.376 10.177 1.00 93.62 98 CYS A O 1
ATOM 798 N N . LYS A 1 99 ? -4.018 -9.811 10.549 1.00 95.50 99 LYS A N 1
ATOM 799 C CA . LYS A 1 99 ? -3.769 -8.640 11.389 1.00 95.50 99 LYS A CA 1
ATOM 800 C C . LYS A 1 99 ? -2.632 -7.824 10.812 1.00 95.50 99 LYS A C 1
ATOM 802 O O . LYS A 1 99 ? -1.664 -8.383 10.310 1.00 95.50 99 LYS A O 1
ATOM 807 N N . ILE A 1 100 ? -2.749 -6.510 10.915 1.00 95.50 100 ILE A N 1
ATOM 808 C CA . ILE A 1 100 ? -1.700 -5.563 10.550 1.00 95.50 100 ILE A CA 1
ATOM 809 C C . ILE A 1 100 ? -1.360 -4.768 11.794 1.00 95.50 100 ILE A C 1
ATOM 811 O O . ILE A 1 100 ? -2.253 -4.313 12.507 1.00 95.50 100 ILE A O 1
ATOM 815 N N . GLU A 1 101 ? -0.075 -4.608 12.057 1.00 95.44 101 GLU A N 1
ATOM 816 C CA . GLU A 1 101 ? 0.419 -3.763 13.130 1.00 95.44 101 GLU A CA 1
ATOM 817 C C . GLU A 1 101 ? 0.940 -2.454 12.551 1.00 95.44 101 GLU A C 1
ATOM 819 O O . GLU A 1 101 ? 1.743 -2.458 11.617 1.00 95.44 101 GLU A O 1
ATOM 824 N N . ILE A 1 102 ? 0.462 -1.346 13.117 1.00 96.06 102 ILE A N 1
ATOM 825 C CA . ILE A 1 102 ? 0.876 0.012 12.778 1.00 96.06 102 ILE A CA 1
ATOM 826 C C . ILE A 1 102 ? 1.424 0.676 14.040 1.00 96.06 102 ILE A C 1
ATOM 828 O O . ILE A 1 102 ? 0.712 0.782 15.041 1.00 96.06 102 ILE A O 1
ATOM 832 N N . VAL A 1 103 ? 2.673 1.138 13.987 1.00 95.69 103 VAL A N 1
ATOM 833 C CA . VAL A 1 103 ? 3.382 1.768 15.109 1.00 95.69 103 VAL A CA 1
ATOM 834 C C . VAL A 1 103 ? 3.819 3.181 14.733 1.00 95.69 103 VAL A C 1
ATOM 836 O O . VAL A 1 103 ? 4.449 3.386 13.701 1.00 95.69 103 VAL A O 1
ATOM 839 N N . GLY A 1 104 ? 3.530 4.150 15.599 1.00 94.75 104 GLY A N 1
ATOM 840 C CA . GLY A 1 104 ? 3.901 5.559 15.450 1.00 94.75 104 GLY A CA 1
ATOM 841 C C . GLY A 1 104 ? 2.776 6.470 14.954 1.00 94.75 104 GLY A C 1
ATOM 842 O O . GLY A 1 104 ? 3.003 7.668 14.821 1.00 94.75 104 GLY A O 1
ATOM 843 N N . LEU A 1 105 ? 1.569 5.944 14.713 1.00 95.44 105 LEU A N 1
ATOM 844 C CA . LEU A 1 105 ? 0.429 6.732 14.236 1.00 95.44 105 LEU A CA 1
ATOM 845 C C . LEU A 1 105 ? -0.549 7.065 15.373 1.00 95.44 105 LEU A C 1
ATOM 847 O O . LEU A 1 105 ? -1.014 6.174 16.084 1.00 95.44 105 LEU A O 1
ATOM 851 N N . GLY A 1 106 ? -0.891 8.348 15.521 1.00 92.75 106 GLY A N 1
ATOM 852 C CA . GLY A 1 106 ? -1.833 8.818 16.540 1.00 92.75 106 GLY A CA 1
ATOM 853 C C . GLY A 1 106 ? -3.275 8.345 16.305 1.00 92.75 106 GLY A C 1
ATOM 854 O O . GLY A 1 106 ? -3.717 8.179 15.169 1.00 92.75 106 GLY A O 1
ATOM 855 N N . LYS A 1 107 ? -4.046 8.169 17.387 1.00 90.94 107 LYS A N 1
ATOM 856 C CA . LYS A 1 107 ? -5.443 7.675 17.343 1.00 90.94 107 LYS A CA 1
ATOM 857 C C . LYS A 1 107 ? -6.419 8.614 16.625 1.00 90.94 107 LYS A C 1
ATOM 859 O O . LYS A 1 107 ? -7.444 8.161 16.136 1.00 90.94 107 LYS A O 1
ATOM 864 N N . GLU A 1 108 ? -6.074 9.893 16.519 1.00 91.75 108 GLU A N 1
ATOM 865 C CA . GLU A 1 108 ? -6.895 10.911 15.850 1.00 91.75 108 GLU A CA 1
ATOM 866 C C . GLU A 1 108 ? -6.617 11.021 14.340 1.00 91.75 108 GLU A C 1
ATOM 868 O O . GLU A 1 108 ? -7.225 11.842 13.659 1.00 91.75 108 GLU A O 1
ATOM 873 N N . ALA A 1 109 ? -5.695 10.214 13.801 1.00 95.69 109 ALA A N 1
ATOM 874 C CA . ALA A 1 109 ? -5.342 10.264 12.388 1.00 95.69 109 ALA A CA 1
ATOM 875 C C . ALA A 1 109 ? -6.527 9.891 11.481 1.00 95.69 109 ALA A C 1
ATOM 877 O O . ALA A 1 109 ? -7.236 8.906 11.716 1.00 95.69 109 ALA A O 1
ATOM 878 N N . ILE A 1 110 ? -6.683 10.622 10.373 1.00 97.00 110 ILE A N 1
ATOM 879 C CA . ILE A 1 110 ? -7.730 10.370 9.370 1.00 97.00 110 ILE A CA 1
ATOM 880 C C . ILE A 1 110 ? -7.614 8.980 8.721 1.00 97.00 110 ILE A C 1
ATOM 882 O O . ILE A 1 110 ? -8.608 8.434 8.230 1.00 97.00 110 ILE A O 1
ATOM 886 N N . THR A 1 111 ? -6.423 8.370 8.766 1.00 97.06 111 THR A N 1
ATOM 887 C CA . THR A 1 111 ? -6.167 6.997 8.304 1.00 97.06 111 THR A CA 1
ATOM 888 C C . THR A 1 111 ? -7.213 6.005 8.812 1.00 97.06 111 THR A C 1
ATOM 890 O O . THR A 1 111 ? -7.750 5.234 8.018 1.00 97.06 111 THR A O 1
ATOM 893 N N . TRP A 1 112 ? -7.583 6.054 10.095 1.00 94.69 112 TRP A N 1
ATOM 894 C CA . TRP A 1 112 ? -8.506 5.078 10.698 1.00 94.69 112 TRP A CA 1
ATOM 895 C C . TRP A 1 112 ? -9.921 5.122 10.119 1.00 94.69 112 TRP A C 1
ATOM 897 O O . TRP A 1 112 ? -10.669 4.152 10.210 1.00 94.69 112 TRP A O 1
ATOM 907 N N . GLN A 1 113 ? -10.286 6.239 9.496 1.00 94.88 113 GLN A N 1
ATOM 908 C CA . GLN A 1 113 ? -11.580 6.437 8.844 1.00 94.88 113 GLN A CA 1
ATOM 909 C C . GLN A 1 113 ? -11.505 6.204 7.329 1.00 94.88 113 GLN A C 1
ATOM 911 O O . GLN A 1 113 ? -12.538 6.125 6.669 1.00 94.88 113 GLN A O 1
ATOM 916 N N . SER A 1 114 ? -10.291 6.097 6.784 1.00 96.62 114 SER A N 1
ATOM 917 C CA . SER A 1 114 ? -10.027 6.196 5.346 1.00 96.62 114 SER A CA 1
ATOM 918 C C . SER A 1 114 ? -9.399 4.949 4.737 1.00 96.62 114 SER A C 1
ATOM 920 O O . SER A 1 114 ? -9.278 4.891 3.514 1.00 96.62 114 SER A O 1
ATOM 922 N N . LEU A 1 115 ? -9.006 3.967 5.554 1.00 96.50 115 LEU A N 1
ATOM 923 C CA . LEU A 1 115 ? -8.553 2.652 5.101 1.00 96.50 115 LEU A CA 1
ATOM 924 C C . LEU A 1 115 ? -9.662 1.920 4.336 1.00 96.50 115 LEU A C 1
ATOM 926 O O . LEU A 1 115 ? 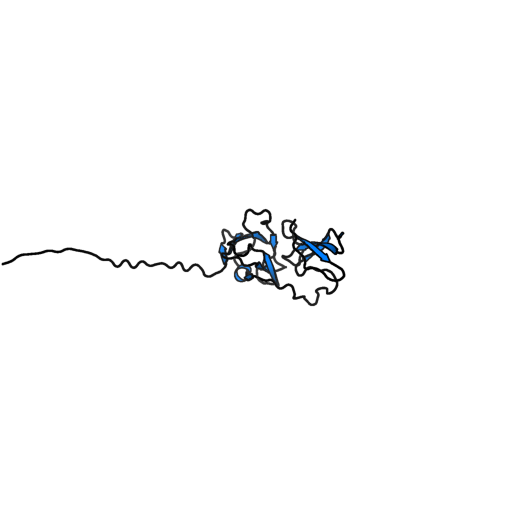-10.816 1.887 4.764 1.00 96.50 115 LEU A O 1
ATOM 930 N N . GLN A 1 116 ? -9.300 1.307 3.208 1.00 95.69 116 GLN A N 1
ATOM 931 C CA . GLN A 1 116 ? -10.250 0.629 2.322 1.00 95.69 116 GLN A CA 1
ATOM 932 C C . GLN A 1 116 ? -9.725 -0.743 1.918 1.00 95.69 116 GLN A C 1
ATOM 934 O O . GLN A 1 116 ? -8.564 -0.884 1.553 1.00 95.69 116 GLN A O 1
ATOM 939 N N . LEU A 1 117 ? -10.590 -1.753 1.942 1.00 95.50 117 LEU A N 1
ATOM 940 C CA . LEU A 1 117 ? -10.300 -3.031 1.296 1.00 95.50 117 LEU A CA 1
ATOM 941 C C . LEU A 1 117 ? -10.659 -2.926 -0.186 1.00 95.50 117 LEU A C 1
ATOM 943 O O . LEU A 1 117 ? -11.690 -2.337 -0.521 1.00 95.50 117 LEU A O 1
ATOM 947 N N . SER A 1 118 ? -9.812 -3.479 -1.052 1.00 95.56 118 SER A N 1
ATOM 948 C CA . SER A 1 118 ? -10.090 -3.571 -2.485 1.00 95.56 118 SER A CA 1
ATOM 949 C C . SER A 1 118 ? -9.515 -4.850 -3.094 1.00 95.56 118 SER A C 1
ATOM 951 O O . SER A 1 118 ? -8.396 -5.247 -2.778 1.00 95.56 118 SER A O 1
ATOM 953 N N . ASP A 1 119 ? -10.225 -5.448 -4.050 1.00 94.88 119 ASP A N 1
ATOM 954 C CA . ASP A 1 119 ? -9.709 -6.548 -4.881 1.00 94.88 119 ASP A CA 1
ATOM 955 C C . ASP A 1 119 ? -8.860 -6.055 -6.068 1.00 94.88 119 ASP A C 1
ATOM 957 O O . ASP A 1 119 ? -8.196 -6.837 -6.755 1.00 94.88 119 ASP A O 1
ATOM 961 N N . SER A 1 120 ? -8.857 -4.742 -6.325 1.00 93.44 120 SER A N 1
ATOM 962 C CA . SER A 1 120 ? -8.151 -4.140 -7.459 1.00 93.44 120 SER A CA 1
ATOM 963 C C . SER A 1 120 ? -7.492 -2.803 -7.117 1.00 93.44 120 SER A C 1
ATOM 965 O O . SER A 1 120 ? -7.920 -2.082 -6.217 1.00 93.44 120 SER A O 1
ATOM 967 N N . PHE A 1 121 ? -6.445 -2.463 -7.864 1.00 91.88 121 PHE A N 1
ATOM 968 C CA . PHE A 1 121 ? -5.785 -1.165 -7.803 1.00 91.88 121 PHE A CA 1
ATOM 969 C C . PHE A 1 121 ? -5.447 -0.723 -9.227 1.00 91.88 121 PHE A C 1
ATOM 971 O O . PHE A 1 121 ? -4.703 -1.408 -9.931 1.00 91.88 121 PHE A O 1
ATOM 978 N N . ASP A 1 122 ? -6.047 0.379 -9.676 1.00 88.88 122 ASP A N 1
ATOM 979 C CA . ASP A 1 122 ? -5.883 0.863 -11.044 1.00 88.88 122 ASP A CA 1
ATOM 980 C C . ASP A 1 122 ? -4.604 1.693 -11.188 1.00 88.88 122 ASP A C 1
ATOM 982 O O . ASP A 1 122 ? -4.491 2.797 -10.661 1.00 88.88 122 ASP A O 1
ATOM 986 N N . THR A 1 123 ? -3.653 1.168 -11.957 1.00 86.31 123 THR A N 1
ATOM 987 C CA . THR A 1 123 ? -2.397 1.849 -12.296 1.00 86.31 123 THR A CA 1
ATOM 988 C C . THR A 1 123 ? -2.378 2.375 -13.732 1.00 86.31 123 THR A C 1
ATOM 990 O O . THR A 1 123 ? -1.322 2.756 -14.238 1.00 86.31 123 THR A O 1
ATOM 993 N N . SER A 1 124 ? -3.504 2.312 -14.448 1.00 83.00 124 SER A N 1
ATOM 994 C CA . SER A 1 124 ? -3.591 2.764 -15.841 1.00 83.00 124 SER A CA 1
ATOM 995 C C . SER A 1 124 ? -3.629 4.287 -15.949 1.00 83.00 124 SER A C 1
ATOM 997 O O . SER A 1 124 ? -3.207 4.851 -16.963 1.00 83.00 124 SER A O 1
ATOM 999 N N . LYS A 1 125 ? -4.099 4.961 -14.893 1.00 76.06 125 LYS A N 1
ATOM 1000 C CA . LYS A 1 125 ? -4.177 6.414 -14.827 1.00 76.06 125 LYS A CA 1
ATOM 1001 C C . LYS A 1 125 ? -2.779 7.012 -14.687 1.00 76.06 125 LYS A C 1
ATOM 1003 O O . LYS A 1 125 ? -2.161 6.958 -13.630 1.00 76.06 125 LYS A O 1
ATOM 1008 N N . LYS A 1 126 ? -2.315 7.625 -15.769 1.00 79.12 126 LYS A N 1
ATOM 1009 C CA . LYS A 1 126 ? -1.069 8.387 -15.823 1.00 79.12 126 LYS A CA 1
ATOM 1010 C C . LYS A 1 126 ? -1.371 9.875 -15.701 1.00 79.12 126 LYS A C 1
ATOM 1012 O O . LYS A 1 126 ? -2.309 10.364 -16.331 1.00 79.12 126 LYS A O 1
ATOM 1017 N N . ASP A 1 127 ? -0.606 10.583 -14.877 1.00 82.31 127 ASP A N 1
ATOM 1018 C CA . ASP A 1 127 ? -0.681 12.040 -14.819 1.00 82.31 127 ASP A CA 1
ATOM 1019 C C . ASP A 1 127 ? -0.048 12.680 -16.071 1.00 82.31 127 ASP A C 1
ATOM 1021 O O . ASP A 1 127 ? 0.561 12.008 -16.906 1.00 82.31 127 ASP A O 1
ATOM 1025 N N . TYR A 1 128 ? -0.216 13.996 -16.218 1.00 87.94 128 TYR A N 1
ATOM 1026 C CA . TYR A 1 128 ? 0.329 14.749 -17.353 1.00 87.94 128 TYR A CA 1
ATOM 1027 C C . TYR A 1 128 ? 1.866 14.683 -17.438 1.00 87.94 128 TYR A C 1
ATOM 1029 O O . TYR A 1 128 ? 2.432 14.827 -18.521 1.00 87.94 128 TYR A O 1
ATOM 1037 N N . TYR A 1 129 ? 2.540 14.470 -16.307 1.00 88.69 129 TYR A N 1
ATOM 1038 C CA . TYR A 1 129 ? 3.997 14.477 -16.208 1.00 88.69 129 TYR A CA 1
ATOM 1039 C C . TYR A 1 129 ? 4.612 13.072 -16.324 1.00 88.69 129 TYR A C 1
ATOM 1041 O O . TYR A 1 129 ? 5.835 12.951 -16.420 1.00 88.69 129 TYR A O 1
ATOM 1049 N N . HIS A 1 130 ? 3.794 12.015 -16.375 1.00 86.75 130 HIS A N 1
ATOM 1050 C CA . HIS A 1 130 ? 4.245 10.632 -16.479 1.00 86.75 130 HIS A CA 1
ATOM 1051 C C . HIS A 1 130 ? 4.881 10.386 -17.855 1.00 86.75 130 HIS A C 1
ATOM 1053 O O . HIS A 1 130 ? 4.224 10.556 -18.891 1.00 86.75 130 HIS A O 1
ATOM 1059 N N . PRO A 1 131 ? 6.158 9.967 -17.917 1.00 87.31 131 PRO A N 1
ATOM 1060 C CA . PRO A 1 131 ? 6.842 9.776 -19.185 1.00 87.31 131 PRO A CA 1
ATOM 1061 C C . PRO A 1 131 ? 6.152 8.747 -20.087 1.00 87.31 131 PRO A C 1
ATOM 1063 O O . PRO A 1 131 ? 5.844 7.624 -19.690 1.00 87.31 131 PRO A O 1
ATOM 1066 N N . SER A 1 132 ? 5.974 9.113 -21.357 1.00 86.12 132 SER A N 1
ATOM 1067 C CA . SER A 1 132 ? 5.419 8.204 -22.370 1.00 86.12 132 SER A CA 1
ATOM 1068 C C . SER A 1 132 ? 6.463 7.265 -22.988 1.00 86.12 132 SER A C 1
ATOM 1070 O O . SER A 1 132 ? 6.098 6.222 -23.523 1.00 86.12 132 SER A O 1
ATOM 1072 N N . TYR A 1 133 ? 7.750 7.630 -22.930 1.00 85.62 133 TYR A N 1
ATOM 1073 C CA . TYR A 1 133 ? 8.840 6.912 -23.614 1.00 85.62 133 TYR A CA 1
ATOM 1074 C C . TYR A 1 133 ? 9.951 6.403 -22.690 1.00 85.62 133 TYR A C 1
ATOM 1076 O O . TYR A 1 133 ? 10.638 5.450 -23.048 1.00 85.62 133 TYR A O 1
ATOM 1084 N N . HIS A 1 134 ? 10.151 7.031 -21.531 1.00 88.12 134 HIS A N 1
ATOM 1085 C CA . HIS A 1 134 ? 11.149 6.586 -20.560 1.00 88.12 134 HIS A CA 1
ATOM 1086 C C . HIS A 1 134 ? 10.540 5.530 -19.642 1.00 88.12 134 HIS A C 1
ATOM 1088 O O . HIS A 1 134 ? 9.352 5.598 -19.326 1.00 88.12 134 HIS A O 1
ATOM 1094 N N . HIS A 1 135 ? 11.350 4.556 -19.224 1.00 85.44 135 HIS A N 1
ATOM 1095 C CA . HIS A 1 135 ? 10.907 3.561 -18.257 1.00 85.44 135 HIS A CA 1
ATOM 1096 C C . HIS A 1 135 ? 10.597 4.229 -16.917 1.00 85.44 135 HIS A C 1
ATOM 1098 O O . HIS A 1 135 ? 11.412 4.985 -16.393 1.00 85.44 135 HIS A O 1
ATOM 1104 N N . THR A 1 136 ? 9.422 3.916 -16.385 1.00 87.19 136 THR A N 1
ATOM 1105 C CA . THR A 1 136 ? 8.947 4.311 -15.063 1.00 87.19 136 THR A CA 1
ATOM 1106 C C . THR A 1 136 ? 8.060 3.190 -14.508 1.00 87.19 136 THR A C 1
ATOM 1108 O O . THR A 1 136 ? 7.416 2.487 -15.300 1.00 87.19 136 THR A O 1
ATOM 1111 N N . PRO A 1 137 ? 8.000 2.972 -13.179 1.00 88.38 137 PRO A N 1
ATOM 1112 C CA . PRO A 1 137 ? 7.043 2.059 -12.602 1.00 88.38 137 PRO A CA 1
ATOM 1113 C C . PRO A 1 137 ? 5.628 2.634 -12.779 1.00 88.38 137 PRO A C 1
ATOM 1115 O O . PRO A 1 137 ? 5.451 3.830 -13.053 1.00 88.38 137 PRO A O 1
ATOM 1118 N N . PRO A 1 138 ? 4.594 1.801 -12.591 1.00 87.31 138 PRO A N 1
ATOM 1119 C CA . PRO A 1 138 ? 3.211 2.250 -12.686 1.00 87.31 138 PRO A CA 1
ATOM 1120 C C . PRO A 1 138 ? 2.841 3.314 -11.636 1.00 87.31 138 PRO A C 1
ATOM 1122 O O . PRO A 1 138 ? 2.022 4.179 -11.922 1.00 87.31 138 PRO A O 1
ATOM 1125 N N . TYR A 1 139 ? 3.448 3.267 -10.447 1.00 88.81 139 TYR A N 1
ATOM 1126 C CA . TYR A 1 139 ? 3.292 4.236 -9.351 1.00 88.81 139 TYR A CA 1
ATOM 1127 C C . TYR A 1 139 ? 4.491 4.147 -8.396 1.00 88.81 139 TYR A C 1
ATOM 1129 O O . TYR A 1 139 ? 5.289 3.222 -8.534 1.00 88.81 139 TYR A O 1
ATOM 1137 N N . GLY A 1 140 ? 4.593 5.043 -7.411 1.00 89.62 140 GLY A N 1
ATOM 1138 C CA . GLY A 1 140 ? 5.635 5.021 -6.376 1.00 89.62 140 GLY A CA 1
ATOM 1139 C C . GLY A 1 140 ? 6.955 5.665 -6.809 1.00 89.62 140 GLY A C 1
ATOM 1140 O O . GLY A 1 140 ? 7.034 6.330 -7.843 1.00 89.62 140 GLY A O 1
ATOM 1141 N N . TRP A 1 141 ? 7.999 5.466 -6.008 1.00 90.12 141 TRP A N 1
ATOM 1142 C CA . TRP A 1 141 ? 9.323 6.052 -6.216 1.00 90.12 141 TRP A CA 1
ATOM 1143 C C . TRP A 1 141 ? 10.317 5.025 -6.761 1.00 90.12 141 TRP A C 1
ATOM 1145 O O . TRP A 1 141 ? 10.331 3.874 -6.331 1.00 90.12 141 TRP A O 1
ATOM 1155 N N . MET A 1 142 ? 11.171 5.443 -7.697 1.00 89.81 142 MET A N 1
ATOM 1156 C CA . MET A 1 142 ? 12.253 4.626 -8.254 1.00 89.81 142 MET A CA 1
ATOM 1157 C C . MET A 1 142 ? 13.557 5.429 -8.291 1.00 89.81 142 MET A C 1
ATOM 1159 O O . MET A 1 142 ? 13.525 6.653 -8.440 1.00 89.81 142 MET A O 1
ATOM 1163 N N . ASN A 1 143 ? 14.691 4.734 -8.280 1.00 87.56 143 ASN A N 1
ATOM 1164 C CA . ASN A 1 143 ? 15.995 5.317 -8.602 1.00 87.56 143 ASN A CA 1
ATOM 1165 C C . ASN A 1 143 ? 16.862 4.362 -9.442 1.00 87.56 143 ASN A C 1
ATOM 1167 O O . ASN A 1 143 ? 16.621 4.204 -10.637 1.00 87.56 143 ASN A O 1
ATOM 1171 N N . ASP A 1 144 ? 17.894 3.769 -8.843 1.00 87.06 144 ASP A N 1
ATOM 1172 C CA . ASP A 1 144 ? 19.039 3.203 -9.518 1.00 87.06 144 ASP A CA 1
ATOM 1173 C C . ASP A 1 144 ? 18.611 1.989 -10.341 1.00 87.06 144 ASP A C 1
ATOM 1175 O O . ASP A 1 144 ? 18.013 1.056 -9.786 1.00 87.06 144 ASP A O 1
ATOM 1179 N N . PRO A 1 145 ? 18.943 1.954 -11.642 1.00 86.44 145 PRO A N 1
ATOM 1180 C CA . PRO A 1 145 ? 18.844 0.735 -12.414 1.00 86.44 145 PRO A CA 1
ATOM 1181 C C . PRO A 1 145 ? 19.866 -0.273 -11.877 1.00 86.44 145 PRO A C 1
ATOM 1183 O O . PRO A 1 145 ? 21.061 0.001 -11.787 1.00 86.44 145 PRO A O 1
ATOM 1186 N N . ASN A 1 146 ? 19.394 -1.468 -11.556 1.00 84.94 146 ASN A N 1
ATOM 1187 C CA . ASN A 1 146 ? 20.186 -2.580 -11.063 1.00 84.94 146 ASN A CA 1
ATOM 1188 C C . ASN A 1 146 ? 20.193 -3.712 -12.095 1.00 84.94 146 ASN A C 1
ATOM 1190 O O . ASN A 1 146 ? 19.174 -4.018 -12.709 1.00 84.94 146 ASN A O 1
ATOM 1194 N N . GLY A 1 147 ? 21.344 -4.364 -12.273 1.00 80.25 147 GLY A N 1
ATOM 1195 C CA . GLY A 1 147 ? 21.431 -5.668 -12.942 1.00 80.25 147 GLY A CA 1
ATOM 1196 C C . GLY A 1 147 ? 20.765 -5.754 -14.320 1.00 80.25 147 GLY A C 1
ATOM 1197 O O . GLY A 1 147 ? 19.983 -6.670 -14.552 1.00 80.25 147 GLY A O 1
ATOM 1198 N N . MET A 1 148 ? 21.053 -4.820 -15.230 1.00 84.50 148 MET A N 1
ATOM 1199 C CA . MET A 1 148 ? 20.537 -4.903 -16.597 1.00 84.50 148 MET A CA 1
ATOM 1200 C C . MET A 1 148 ? 21.264 -6.001 -17.385 1.00 84.50 148 MET A C 1
ATOM 1202 O O . MET A 1 148 ? 22.489 -5.955 -17.515 1.00 84.50 148 MET A O 1
ATOM 1206 N N . PHE A 1 149 ? 20.530 -6.964 -17.945 1.00 86.88 149 PHE A N 1
ATOM 1207 C CA . PHE A 1 149 ? 21.113 -8.012 -18.790 1.00 86.88 149 PHE A CA 1
ATOM 1208 C C . PHE A 1 149 ? 20.173 -8.452 -19.913 1.00 86.88 149 PHE A C 1
ATOM 1210 O O . PHE A 1 149 ? 18.972 -8.205 -19.878 1.00 86.88 149 PHE A O 1
ATOM 1217 N N . TYR A 1 150 ? 20.734 -9.110 -20.925 1.00 87.75 150 TYR A N 1
ATOM 1218 C CA . TYR A 1 150 ? 19.994 -9.676 -22.049 1.00 87.75 150 TYR A CA 1
ATOM 1219 C C . TYR A 1 150 ? 20.048 -11.201 -22.003 1.00 87.75 150 TYR A C 1
ATOM 1221 O O . TYR A 1 150 ? 21.124 -11.776 -21.828 1.00 87.75 150 TYR A O 1
ATOM 1229 N N . LYS A 1 151 ? 18.896 -11.848 -22.176 1.00 86.88 151 LYS A N 1
ATOM 1230 C CA . LYS A 1 151 ? 18.767 -13.302 -22.216 1.00 86.88 151 LYS A CA 1
ATOM 1231 C C . LYS A 1 151 ? 17.590 -13.706 -23.106 1.00 86.88 151 LYS A C 1
ATOM 1233 O O . LYS A 1 151 ? 16.507 -13.144 -23.002 1.00 86.88 151 LYS A O 1
ATOM 1238 N N . ASP A 1 152 ? 17.815 -14.675 -23.993 1.00 90.12 152 ASP A N 1
ATOM 1239 C CA . ASP A 1 152 ? 16.771 -15.330 -24.796 1.00 90.12 152 ASP A CA 1
ATOM 1240 C C . ASP A 1 152 ? 15.824 -14.356 -25.534 1.00 90.12 152 ASP A C 1
ATOM 1242 O O . ASP A 1 152 ? 14.602 -14.492 -25.503 1.00 90.12 152 ASP A O 1
ATOM 1246 N N . GLY A 1 153 ? 16.375 -13.325 -26.188 1.00 88.12 153 GLY A N 1
ATOM 1247 C CA . GLY A 1 153 ? 15.561 -12.339 -26.917 1.00 88.12 153 GLY A CA 1
ATOM 1248 C C . GLY A 1 153 ? 15.008 -11.199 -26.062 1.00 88.12 153 GLY A C 1
ATOM 1249 O O . GLY A 1 153 ? 14.426 -10.264 -26.613 1.00 88.12 153 GLY A O 1
ATOM 1250 N N . THR A 1 154 ? 15.209 -11.245 -24.747 1.00 85.69 154 THR A N 1
ATOM 1251 C CA . THR A 1 154 ? 14.582 -10.344 -23.779 1.00 85.69 154 THR A CA 1
ATOM 1252 C C . THR A 1 154 ? 15.638 -9.617 -22.966 1.00 85.69 154 THR A C 1
ATOM 1254 O O . THR A 1 154 ? 16.629 -10.192 -22.521 1.00 85.69 154 THR A O 1
ATOM 1257 N N . TYR A 1 155 ? 15.440 -8.322 -22.776 1.00 86.44 155 TYR A N 1
ATOM 1258 C CA . TYR A 1 155 ? 16.227 -7.560 -21.825 1.00 86.44 155 TYR A CA 1
ATOM 1259 C C . TYR A 1 155 ? 15.505 -7.519 -20.484 1.00 86.44 155 TYR A C 1
ATOM 1261 O O . TYR A 1 155 ? 14.289 -7.340 -20.432 1.00 86.44 155 TYR A O 1
ATOM 1269 N N . HIS A 1 156 ? 16.267 -7.633 -19.409 1.00 86.06 156 HIS A N 1
ATOM 1270 C CA . HIS A 1 156 ? 15.800 -7.546 -18.037 1.00 86.06 156 HIS A CA 1
ATOM 1271 C C . HIS A 1 156 ? 16.426 -6.311 -17.399 1.00 86.06 156 HIS A C 1
ATOM 1273 O O . HIS A 1 156 ? 17.634 -6.100 -17.509 1.00 86.06 156 HIS A O 1
ATOM 1279 N N . LEU A 1 157 ? 15.604 -5.492 -16.752 1.00 85.69 157 LEU A N 1
ATOM 1280 C CA . LEU A 1 157 ? 16.015 -4.330 -15.978 1.00 85.69 157 LEU A CA 1
ATOM 1281 C C . LEU A 1 157 ? 15.474 -4.489 -14.564 1.00 85.69 157 LEU A C 1
ATOM 1283 O O . LEU A 1 157 ? 14.261 -4.614 -14.386 1.00 85.69 157 LEU A O 1
ATOM 1287 N N . TYR A 1 158 ? 16.362 -4.441 -13.575 1.00 85.81 158 TYR A N 1
ATOM 1288 C CA . TYR A 1 158 ? 15.955 -4.248 -12.193 1.00 85.81 158 TYR A CA 1
ATOM 1289 C C . TYR A 1 158 ? 16.128 -2.784 -11.809 1.00 85.81 158 TYR A C 1
ATOM 1291 O O . TYR A 1 158 ? 16.882 -2.049 -12.440 1.00 85.81 158 TYR A O 1
ATOM 1299 N N . TYR A 1 159 ? 15.438 -2.348 -10.767 1.00 86.69 159 TYR A N 1
ATOM 1300 C CA . TYR A 1 159 ? 15.624 -1.024 -10.178 1.00 86.69 159 TYR A CA 1
ATOM 1301 C C . TYR A 1 159 ? 15.257 -1.057 -8.693 1.00 86.69 159 TYR A C 1
ATOM 1303 O O . TYR A 1 159 ? 14.540 -1.970 -8.264 1.00 86.69 159 TYR A O 1
ATOM 1311 N N . GLN A 1 160 ? 15.788 -0.124 -7.890 1.00 86.38 160 GLN A N 1
ATOM 1312 C CA . GLN A 1 160 ? 15.266 0.051 -6.526 1.00 86.38 160 GLN A CA 1
ATOM 1313 C C . GLN A 1 160 ? 13.945 0.814 -6.598 1.00 86.38 160 GLN A C 1
ATOM 1315 O O . GLN A 1 160 ? 13.782 1.745 -7.391 1.00 86.38 160 GLN A O 1
ATOM 1320 N N . TYR A 1 161 ? 12.992 0.362 -5.793 1.00 86.75 161 TYR A N 1
ATOM 1321 C CA . TYR A 1 161 ? 11.606 0.770 -5.894 1.00 86.75 161 TYR A CA 1
ATOM 1322 C C . TYR A 1 161 ? 10.961 0.870 -4.515 1.00 86.75 161 TYR A C 1
ATOM 1324 O O . TYR A 1 161 ? 11.064 -0.059 -3.717 1.00 86.75 161 TYR A O 1
ATOM 1332 N N . ASN A 1 162 ? 10.253 1.964 -4.256 1.00 89.25 162 ASN A N 1
ATOM 1333 C CA . ASN A 1 162 ? 9.400 2.133 -3.087 1.00 89.25 162 ASN A CA 1
ATOM 1334 C C . ASN A 1 162 ? 7.933 2.268 -3.547 1.00 89.25 162 ASN A C 1
ATOM 1336 O O . ASN A 1 162 ? 7.566 3.310 -4.095 1.00 89.25 162 ASN A O 1
ATOM 1340 N N . PRO A 1 163 ? 7.077 1.249 -3.337 1.00 89.44 163 PRO A N 1
ATOM 1341 C CA . PRO A 1 163 ? 5.663 1.318 -3.705 1.00 89.44 163 PRO A CA 1
ATOM 1342 C C . PRO A 1 163 ? 4.800 2.120 -2.719 1.00 89.44 163 PRO A C 1
ATOM 1344 O O . PRO A 1 163 ? 3.634 2.365 -3.016 1.00 89.44 163 PRO A O 1
ATOM 1347 N N . PHE A 1 164 ? 5.329 2.507 -1.555 1.00 89.62 164 PHE A N 1
ATOM 1348 C CA . PHE A 1 164 ? 4.550 3.106 -0.462 1.00 89.62 164 PHE A CA 1
ATOM 1349 C C . PHE A 1 164 ? 4.720 4.625 -0.338 1.00 89.62 164 PHE A C 1
ATOM 1351 O O . PHE A 1 164 ? 4.277 5.223 0.640 1.00 89.62 164 PHE A O 1
ATOM 1358 N N . GLY A 1 165 ? 5.364 5.251 -1.322 1.00 86.69 165 GLY A N 1
ATOM 1359 C CA . GLY A 1 165 ? 5.558 6.692 -1.370 1.00 86.69 165 GLY A CA 1
ATOM 1360 C C . GLY A 1 165 ? 6.214 7.155 -2.669 1.00 86.69 165 GLY A C 1
ATOM 1361 O O . GLY A 1 165 ? 6.723 6.354 -3.452 1.00 86.69 165 GLY A O 1
ATOM 1362 N N . SER A 1 166 ? 6.227 8.466 -2.874 1.00 85.00 166 SER A N 1
ATOM 1363 C CA . SER A 1 166 ? 6.918 9.181 -3.954 1.00 85.00 166 SER A CA 1
ATOM 1364 C C . SER A 1 166 ? 8.302 9.689 -3.533 1.00 85.00 166 SER A C 1
ATOM 1366 O O . SER A 1 166 ? 9.020 10.276 -4.342 1.00 85.00 166 SER A O 1
ATOM 1368 N N . LYS A 1 167 ? 8.700 9.434 -2.282 1.00 85.75 167 LYS A N 1
ATOM 1369 C CA . LYS A 1 167 ? 10.013 9.770 -1.723 1.00 85.75 167 LYS A CA 1
ATOM 1370 C C . LYS A 1 167 ? 10.859 8.515 -1.495 1.00 85.75 167 LYS A C 1
ATOM 1372 O O . LYS A 1 167 ? 10.347 7.401 -1.334 1.00 85.75 167 LYS A O 1
ATOM 1377 N N . TRP A 1 168 ? 12.173 8.728 -1.442 1.00 78.25 168 TRP A N 1
ATOM 1378 C CA . TRP A 1 168 ? 13.124 7.733 -0.950 1.00 78.25 168 TRP A CA 1
ATOM 1379 C C . TRP A 1 168 ? 12.688 7.255 0.445 1.00 78.25 168 TRP A C 1
ATOM 1381 O O . TRP A 1 168 ? 12.323 8.076 1.286 1.00 78.25 168 TRP A O 1
ATOM 1391 N N . GLY A 1 169 ? 12.687 5.940 0.666 1.00 65.94 169 GLY A N 1
ATOM 1392 C CA . GLY A 1 169 ? 12.374 5.322 1.958 1.00 65.94 169 GLY A CA 1
ATOM 1393 C C . GLY A 1 169 ? 13.612 4.664 2.558 1.00 65.94 169 GLY A C 1
ATOM 1394 O O . GLY A 1 169 ? 14.502 4.238 1.819 1.00 65.94 169 GLY A O 1
ATOM 1395 N N . ILE A 1 170 ? 13.675 4.570 3.886 1.00 55.69 170 ILE A N 1
ATOM 1396 C CA . ILE A 1 170 ? 14.795 3.929 4.581 1.00 55.69 170 ILE A CA 1
ATOM 1397 C C . ILE A 1 170 ? 14.791 2.416 4.279 1.00 55.69 170 ILE A C 1
ATOM 1399 O O . ILE A 1 170 ? 13.750 1.769 4.160 1.00 55.69 170 ILE A O 1
ATOM 1403 N N . CYS A 1 171 ? 15.980 1.828 4.123 1.00 52.66 171 CYS A N 1
ATOM 1404 C CA . CYS A 1 171 ? 16.185 0.444 3.678 1.00 52.66 171 CYS A CA 1
ATOM 1405 C C . CYS A 1 171 ? 15.705 -0.663 4.647 1.00 52.66 171 CYS A C 1
ATOM 1407 O O . CYS A 1 171 ? 16.030 -1.823 4.404 1.00 52.66 171 CYS A O 1
ATOM 1409 N N . ILE A 1 172 ? 14.983 -0.364 5.739 1.00 53.19 172 ILE A N 1
ATOM 1410 C CA . ILE A 1 172 ? 14.609 -1.385 6.743 1.00 53.19 172 ILE A CA 1
ATOM 1411 C C . ILE A 1 172 ? 13.562 -2.370 6.181 1.00 53.19 172 ILE A C 1
ATOM 1413 O O . ILE A 1 172 ? 13.603 -3.556 6.505 1.00 53.19 172 ILE A O 1
ATOM 1417 N N . GLY A 1 173 ? 12.705 -1.922 5.256 1.00 55.16 173 GLY A N 1
ATOM 1418 C CA . GLY A 1 173 ? 11.788 -2.815 4.529 1.00 55.16 173 GLY A CA 1
ATOM 1419 C C . GLY A 1 173 ? 11.006 -2.187 3.370 1.00 55.16 173 GLY A C 1
ATOM 1420 O O . GLY A 1 173 ? 10.432 -2.913 2.560 1.00 55.16 173 GLY A O 1
ATOM 1421 N N . GLY A 1 174 ? 10.994 -0.853 3.241 1.00 54.31 174 GLY A N 1
ATOM 1422 C CA . GLY A 1 174 ? 10.212 -0.156 2.209 1.00 54.31 174 GLY A CA 1
ATOM 1423 C C . GLY A 1 174 ? 10.749 -0.309 0.779 1.00 54.31 174 GLY A C 1
ATOM 1424 O O . GLY A 1 174 ? 9.974 -0.281 -0.179 1.00 54.31 174 GLY A O 1
ATOM 1425 N N . MET A 1 175 ? 12.061 -0.512 0.614 1.00 60.72 175 MET A N 1
ATOM 1426 C CA . MET A 1 175 ? 12.677 -0.700 -0.701 1.00 60.72 175 MET A CA 1
ATOM 1427 C C . MET A 1 175 ? 12.569 -2.143 -1.183 1.00 60.72 175 MET A C 1
ATOM 1429 O O . MET A 1 175 ? 13.088 -3.070 -0.565 1.00 60.72 175 MET A O 1
ATOM 1433 N N . ARG A 1 176 ? 11.960 -2.322 -2.354 1.00 64.62 176 ARG A N 1
ATOM 1434 C CA . ARG A 1 176 ? 11.887 -3.593 -3.072 1.00 64.62 176 ARG A CA 1
ATOM 1435 C C . ARG A 1 176 ? 12.743 -3.524 -4.330 1.00 64.62 176 ARG A C 1
ATOM 1437 O O . ARG A 1 176 ? 12.858 -2.479 -4.972 1.00 64.62 176 ARG A O 1
ATOM 1444 N N . ARG A 1 177 ? 13.336 -4.656 -4.704 1.00 54.75 177 ARG A N 1
ATOM 1445 C CA . ARG A 1 177 ? 13.897 -4.839 -6.043 1.00 54.75 177 ARG A CA 1
ATOM 1446 C C . ARG A 1 177 ? 12.766 -5.315 -6.946 1.00 54.75 177 ARG A C 1
ATOM 1448 O O . ARG A 1 177 ? 12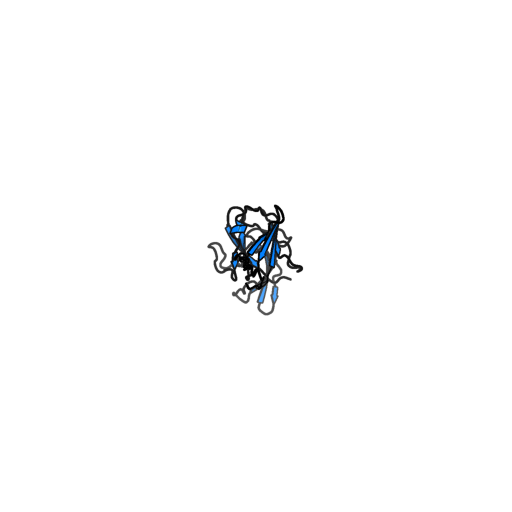.083 -6.273 -6.610 1.00 54.75 177 ARG A O 1
ATOM 1455 N N . VAL A 1 178 ? 12.560 -4.645 -8.072 1.00 62.09 178 VAL A N 1
ATOM 1456 C CA . VAL A 1 178 ? 11.547 -5.040 -9.065 1.00 62.09 178 VAL A CA 1
ATOM 1457 C C . VAL A 1 178 ? 12.240 -5.412 -10.354 1.00 62.09 178 VAL A C 1
ATOM 1459 O O . VAL A 1 178 ? 13.222 -4.762 -10.701 1.00 62.09 178 VAL A O 1
ATOM 1462 N N . VAL A 1 179 ? 11.731 -6.429 -11.054 1.00 64.62 179 VAL A N 1
ATOM 1463 C CA . VAL A 1 179 ? 12.169 -6.779 -12.406 1.00 64.62 179 VAL A CA 1
ATOM 1464 C C . VAL A 1 179 ? 11.143 -6.315 -13.432 1.00 64.62 179 VAL A C 1
ATOM 1466 O O . VAL A 1 179 ? 9.939 -6.541 -13.303 1.00 64.62 179 VAL A O 1
ATOM 1469 N N . THR A 1 180 ? 11.624 -5.677 -14.490 1.00 65.00 180 THR A N 1
ATOM 1470 C CA . THR A 1 180 ? 10.851 -5.439 -15.708 1.00 65.00 180 THR A CA 1
ATOM 1471 C C . THR A 1 180 ? 11.584 -6.051 -16.888 1.00 65.00 180 THR A C 1
ATOM 1473 O O . THR A 1 180 ? 12.788 -5.859 -17.051 1.00 65.00 180 THR A O 1
ATOM 1476 N N . SER A 1 181 ? 10.850 -6.782 -17.724 1.00 68.94 181 SER A N 1
ATOM 1477 C CA . SER A 1 181 ? 11.391 -7.415 -18.926 1.00 68.94 181 SER A CA 1
ATOM 1478 C C . SER A 1 181 ? 10.863 -6.717 -20.186 1.00 68.94 181 SER A C 1
ATOM 1480 O O . SER A 1 181 ? 9.718 -6.260 -20.231 1.00 68.94 181 SER A O 1
ATOM 1482 N N . PHE A 1 182 ? 11.698 -6.592 -21.218 1.00 69.38 182 PHE A N 1
ATOM 1483 C CA . PHE A 1 182 ? 11.326 -5.973 -22.489 1.00 69.38 182 PHE A CA 1
ATOM 1484 C C . PHE A 1 182 ? 11.815 -6.784 -23.691 1.00 69.38 182 PHE A C 1
ATOM 1486 O O . PHE A 1 182 ? 12.988 -7.146 -23.799 1.00 69.38 182 PHE A O 1
ATOM 1493 N N . THR A 1 183 ? 10.895 -7.031 -24.628 1.00 51.50 183 THR A N 1
ATOM 1494 C CA . THR A 1 183 ? 11.165 -7.679 -25.919 1.00 51.50 183 THR A CA 1
ATOM 1495 C C . THR A 1 183 ? 10.793 -6.687 -27.025 1.00 51.50 183 THR A C 1
ATOM 1497 O O . THR A 1 183 ? 9.626 -6.324 -27.208 1.00 51.50 183 THR A O 1
ATOM 1500 N N . GLY A 1 184 ? 11.788 -6.178 -27.756 1.00 59.84 184 GLY A N 1
ATOM 1501 C CA . GLY A 1 184 ? 11.575 -5.084 -28.712 1.00 59.84 184 GLY A CA 1
ATOM 1502 C C . GLY A 1 184 ? 11.129 -3.783 -28.023 1.00 59.84 184 GLY A C 1
ATOM 1503 O O . GLY A 1 184 ? 11.779 -3.331 -27.088 1.00 59.84 184 GLY A O 1
ATOM 1504 N N . ARG A 1 185 ? 10.027 -3.161 -28.480 1.00 52.47 185 ARG A N 1
ATOM 1505 C CA . ARG A 1 185 ? 9.440 -1.939 -27.871 1.00 52.47 185 ARG A CA 1
ATOM 1506 C C . ARG A 1 185 ? 8.343 -2.219 -26.834 1.00 52.47 185 ARG A C 1
ATOM 1508 O O . ARG A 1 185 ? 7.720 -1.280 -26.346 1.00 52.47 185 ARG A O 1
ATOM 1515 N N . ARG A 1 186 ? 8.032 -3.488 -26.555 1.00 51.19 186 ARG A N 1
ATOM 1516 C CA . ARG A 1 186 ? 6.900 -3.866 -25.702 1.00 51.19 186 ARG A CA 1
ATOM 1517 C C . ARG A 1 186 ? 7.418 -4.247 -24.314 1.00 51.19 186 ARG A C 1
ATOM 1519 O O . ARG A 1 186 ? 8.180 -5.199 -24.175 1.00 51.19 186 ARG A O 1
ATOM 1526 N N . MET A 1 187 ? 7.013 -3.472 -23.313 1.00 54.19 187 MET A N 1
ATOM 1527 C CA . MET A 1 187 ? 7.312 -3.717 -21.904 1.00 54.19 187 MET A CA 1
ATOM 1528 C C . MET A 1 187 ? 6.301 -4.724 -21.352 1.00 54.19 187 MET A C 1
ATOM 1530 O O . MET A 1 187 ? 5.094 -4.528 -21.519 1.00 54.19 187 MET A O 1
ATOM 1534 N N . SER A 1 188 ? 6.769 -5.809 -20.732 1.00 56.50 188 SER A N 1
ATOM 1535 C CA . SER A 1 188 ? 5.892 -6.647 -19.911 1.00 56.50 188 SER A CA 1
ATOM 1536 C C . SER A 1 188 ? 5.598 -5.912 -18.602 1.00 56.50 188 SER A C 1
ATOM 1538 O O . SER A 1 188 ? 6.442 -5.149 -18.131 1.00 56.50 188 SER A O 1
ATOM 1540 N N . GLN A 1 189 ? 4.419 -6.116 -18.006 1.00 49.50 189 GLN A N 1
ATOM 1541 C CA . GLN A 1 189 ? 4.129 -5.532 -16.692 1.00 49.50 189 GLN A CA 1
ATOM 1542 C C . GLN A 1 189 ? 5.221 -5.934 -15.681 1.00 49.50 189 GLN A C 1
ATOM 1544 O O . GLN A 1 189 ? 5.685 -7.078 -15.737 1.00 49.50 189 GLN A O 1
ATOM 1549 N N . PRO A 1 190 ? 5.659 -5.014 -14.801 1.00 52.12 190 PRO 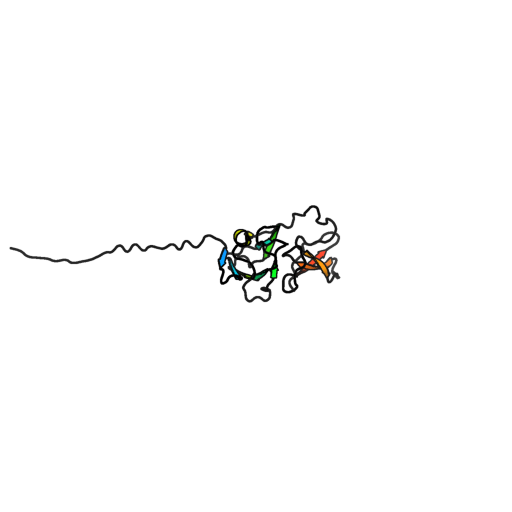A N 1
ATOM 1550 C CA . PRO A 1 190 ? 6.631 -5.340 -13.768 1.00 52.12 190 PRO A CA 1
ATOM 1551 C C . PRO A 1 190 ? 6.078 -6.462 -12.891 1.00 52.12 190 PRO A C 1
ATOM 1553 O O . PRO A 1 190 ? 4.962 -6.365 -12.378 1.00 52.12 190 PRO A O 1
ATOM 1556 N N . LEU A 1 191 ? 6.857 -7.529 -12.735 1.00 44.56 191 LEU A N 1
ATOM 1557 C CA . LEU A 1 191 ? 6.570 -8.575 -11.764 1.00 44.56 191 LEU A CA 1
ATOM 1558 C C . LEU A 1 191 ? 7.344 -8.230 -10.494 1.00 44.56 191 LEU A C 1
ATOM 1560 O O . LEU A 1 191 ? 8.549 -7.971 -10.528 1.00 44.56 191 LEU A O 1
ATOM 1564 N N . LEU A 1 192 ? 6.636 -8.184 -9.367 1.00 43.84 192 LEU A N 1
ATOM 1565 C CA . LEU A 1 192 ? 7.258 -8.036 -8.059 1.00 43.84 192 LEU A CA 1
ATOM 1566 C C . LEU A 1 192 ? 7.925 -9.373 -7.698 1.00 43.84 192 LEU A C 1
ATOM 1568 O O . LEU A 1 192 ? 7.311 -10.222 -7.059 1.00 43.84 192 LEU A O 1
ATOM 1572 N N . GLU A 1 193 ? 9.156 -9.590 -8.157 1.00 34.00 193 GLU A N 1
ATOM 1573 C CA . GLU A 1 193 ? 9.967 -10.736 -7.740 1.00 34.00 193 GLU A CA 1
ATOM 1574 C C . GLU A 1 193 ? 10.634 -10.417 -6.398 1.00 34.00 193 GLU A C 1
ATOM 1576 O O . GLU A 1 193 ? 11.548 -9.597 -6.311 1.00 34.00 193 GLU A O 1
ATOM 1581 N N . ILE A 1 194 ? 10.134 -11.050 -5.337 1.00 31.11 194 ILE A N 1
ATOM 1582 C CA . ILE A 1 194 ? 10.754 -11.046 -4.013 1.00 31.11 194 ILE A CA 1
ATOM 1583 C C . ILE A 1 194 ? 11.754 -12.211 -4.018 1.00 31.11 194 ILE A C 1
ATOM 1585 O O . ILE A 1 194 ? 11.339 -13.365 -4.111 1.00 31.11 194 ILE A O 1
ATOM 1589 N N . HIS A 1 195 ? 13.053 -11.907 -3.996 1.00 30.44 195 HIS A N 1
ATOM 1590 C CA . HIS A 1 195 ? 14.122 -12.886 -3.777 1.00 30.44 195 HIS A CA 1
ATOM 1591 C C . HIS A 1 195 ? 14.642 -12.780 -2.350 1.00 30.44 195 HIS A C 1
ATOM 1593 O O . HIS A 1 195 ? 14.808 -11.626 -1.893 1.00 30.44 195 HIS A O 1
#

pLDDT: mean 79.38, std 18.77, range [30.44, 97.94]

InterPro domains:
  IPR013148 Glycosyl hydrolase family 32, N-terminal [PF00251] (134-169)
  IPR018053 Glycoside hydrolase, family 32, active site [PS00609] (134-147)
  IPR023296 Glycosyl hydrolase, five-bladed beta-propeller domain superfamily [G3DSA:2.115.10.20] (110-175)
  IPR023296 Glycosyl hydrolase, five-bladed beta-propeller domain superfamily [SSF75005] (125-170)
  IPR032313 Domain of unknown function DUF4980 [PF16352] (36-133)